Protein AF-A0A9N9Q0M8-F1 (afdb_monomer_lite)

InterPro domains:
  IPR011009 Protein kinase-like domain superfamily [SSF56112] (33-168)
  IPR016477 Fructosamine/Ketosamine-3-kinase [PF03881] (38-135)
  IPR016477 Fructosamine/Ketosamine-3-kinase [PTHR12149] (39-136)

Sequence (227 aa):
MFRFLGFPTKGAKVLHALEYKKSHLGKTAKLVVELPDGKVESYFLKILLMGEIGRKMCEGEYESLKAIYEVSAGFVPKSYYWGEYDKNTQPYFLLEEFRDIGKQPADPITLATKLADLHKHSKSPMGKFGFHVKTCHDGATGEAFVFDACSFYGHNEYDTGNWRASRHLLSDEKYMECYKENFPGSEPVEDWDARNLLYSLPFNLGNAMYIPESDQRQVVYEDMMTL

pLDDT: mean 86.64, std 12.93, range [34.94, 97.5]

Radius of gyration: 19.23 Å; chains: 1; bounding box: 54×34×56 Å

Structure (mmCIF, N/CA/C/O backbone):
data_AF-A0A9N9Q0M8-F1
#
_entry.id   AF-A0A9N9Q0M8-F1
#
loop_
_atom_site.group_PDB
_atom_site.id
_atom_site.type_symbol
_atom_site.label_atom_id
_atom_site.label_alt_id
_atom_site.label_comp_id
_atom_site.label_asym_id
_atom_site.label_entity_id
_atom_site.label_seq_id
_atom_site.pdbx_PDB_ins_code
_atom_site.Cartn_x
_atom_site.Cartn_y
_atom_site.Cartn_z
_atom_site.occupancy
_atom_site.B_iso_or_equiv
_atom_site.auth_seq_id
_atom_site.auth_comp_id
_atom_site.auth_asym_id
_atom_site.auth_atom_id
_atom_site.pdbx_PDB_model_num
ATOM 1 N N . MET A 1 1 ? -7.400 4.315 30.204 1.00 34.94 1 MET A N 1
ATOM 2 C CA . MET A 1 1 ? -8.864 4.345 29.994 1.00 34.94 1 MET A CA 1
ATOM 3 C C . MET A 1 1 ? -9.098 4.918 28.602 1.00 34.94 1 MET A C 1
ATOM 5 O O . MET A 1 1 ? -8.781 6.081 28.400 1.00 34.94 1 MET A O 1
ATOM 9 N N . PHE A 1 2 ? -9.512 4.096 27.630 1.00 45.00 2 PHE A N 1
ATOM 10 C CA . PHE A 1 2 ? -9.721 4.496 26.229 1.00 45.00 2 PHE A CA 1
ATOM 11 C C . PHE A 1 2 ? -10.892 5.483 26.144 1.00 45.00 2 PHE A C 1
ATOM 13 O O . PHE A 1 2 ? -12.053 5.077 26.147 1.00 45.00 2 PHE A O 1
ATOM 20 N N . ARG A 1 3 ? -10.620 6.790 26.151 1.00 43.91 3 ARG A N 1
ATOM 21 C CA . ARG A 1 3 ? -11.670 7.807 26.043 1.00 43.91 3 ARG A CA 1
ATOM 22 C C . ARG A 1 3 ? -11.951 8.059 24.556 1.00 43.91 3 ARG A C 1
ATOM 24 O O . ARG A 1 3 ? -11.336 8.913 23.943 1.00 43.91 3 ARG A O 1
ATOM 31 N N . PHE A 1 4 ? -12.896 7.275 24.033 1.00 49.25 4 PHE A N 1
ATOM 32 C CA . PHE A 1 4 ? -13.601 7.440 22.754 1.00 49.25 4 PHE A CA 1
ATOM 33 C C . PHE A 1 4 ? -12.759 7.381 21.463 1.00 49.25 4 PHE A C 1
ATOM 35 O O . PHE A 1 4 ? -12.496 8.387 20.815 1.00 49.25 4 PHE A O 1
ATOM 42 N N . LEU A 1 5 ? -12.478 6.156 21.014 1.00 61.53 5 LEU A N 1
ATOM 43 C CA . LEU A 1 5 ? -12.443 5.841 19.583 1.00 61.53 5 LEU A CA 1
ATOM 44 C C . LEU A 1 5 ? -13.905 5.661 19.149 1.00 61.53 5 LEU A C 1
ATOM 46 O O . LEU A 1 5 ? -14.579 4.752 19.634 1.00 61.53 5 LEU A O 1
ATOM 50 N N . GLY A 1 6 ? -14.446 6.559 18.326 1.00 67.88 6 GLY A N 1
ATOM 51 C CA . GLY A 1 6 ? -15.740 6.307 17.692 1.00 67.88 6 GLY A CA 1
ATOM 52 C C . GLY A 1 6 ? -15.610 5.098 16.764 1.00 67.88 6 GLY A C 1
ATOM 53 O O . GLY A 1 6 ? -14.719 5.081 15.922 1.00 67.88 6 GLY A O 1
ATOM 54 N N . PHE A 1 7 ? -16.458 4.084 16.932 1.00 81.75 7 PHE A N 1
ATOM 55 C CA . PHE A 1 7 ? -16.553 2.973 15.981 1.00 81.75 7 PHE A CA 1
ATOM 56 C C . PHE A 1 7 ? -17.561 3.309 14.880 1.00 81.75 7 PHE A C 1
ATOM 58 O O . PHE A 1 7 ? -18.482 4.093 15.136 1.00 81.75 7 PHE A O 1
ATOM 65 N N . PRO A 1 8 ? -17.441 2.695 13.685 1.00 85.44 8 PRO A N 1
ATOM 66 C CA . PRO A 1 8 ? -18.386 2.924 12.590 1.00 85.44 8 PRO A CA 1
ATOM 67 C C . PRO A 1 8 ? -19.840 2.692 13.013 1.00 85.44 8 PRO A C 1
ATOM 69 O O . PRO A 1 8 ? -20.743 3.431 12.624 1.00 85.44 8 PRO A O 1
ATOM 72 N N . THR A 1 9 ? -20.052 1.704 13.882 1.00 86.31 9 THR A N 1
ATOM 73 C CA . THR A 1 9 ? -21.354 1.399 14.470 1.00 86.31 9 THR A CA 1
ATOM 74 C C . THR A 1 9 ? -21.512 2.099 15.818 1.00 86.31 9 THR A C 1
ATOM 76 O O . THR A 1 9 ? -20.828 1.793 16.799 1.00 86.31 9 THR A O 1
ATOM 79 N N . LYS A 1 10 ? -22.462 3.037 15.897 1.00 87.62 10 LYS A N 1
ATOM 80 C CA . LYS A 1 10 ? -22.779 3.755 17.139 1.00 87.62 10 LYS A CA 1
ATOM 81 C C . LYS A 1 10 ? -23.244 2.780 18.223 1.00 87.62 10 LYS A C 1
ATOM 83 O O . LYS A 1 10 ? -24.143 1.982 17.995 1.00 87.62 10 LYS A O 1
ATOM 88 N N . GLY A 1 11 ? -22.681 2.904 19.424 1.00 87.19 11 GLY A N 1
ATOM 89 C CA . GLY A 1 11 ? -23.027 2.054 20.570 1.00 87.19 11 GLY A CA 1
ATOM 90 C C . GLY A 1 11 ? -22.227 0.754 20.661 1.00 87.19 11 GLY A C 1
ATOM 91 O O . GLY A 1 11 ? -22.454 -0.011 21.595 1.00 87.19 11 GLY A O 1
ATOM 92 N N . ALA A 1 12 ? -21.286 0.524 19.741 1.00 90.31 12 ALA A N 1
ATOM 93 C CA . ALA A 1 12 ? -20.360 -0.594 19.823 1.00 90.31 12 ALA A CA 1
ATOM 94 C C . ALA A 1 12 ? -19.438 -0.483 21.055 1.00 90.31 12 ALA A C 1
ATOM 96 O O . ALA A 1 12 ? -19.050 0.617 21.466 1.00 90.31 12 ALA A O 1
ATOM 97 N N . LYS A 1 13 ? -19.098 -1.626 21.657 1.00 90.56 13 LYS A N 1
ATOM 98 C CA . LYS A 1 13 ? -18.330 -1.732 22.905 1.00 90.56 13 LYS A CA 1
ATOM 99 C C . LYS A 1 13 ? -17.065 -2.545 22.687 1.00 90.56 13 LYS A C 1
ATOM 101 O O . LYS A 1 13 ? -17.120 -3.661 22.184 1.00 90.56 13 LYS A O 1
ATOM 106 N N . VAL A 1 14 ? -15.923 -2.016 23.118 1.00 91.75 14 VAL A N 1
ATOM 107 C CA . VAL A 1 14 ? -14.663 -2.770 23.096 1.00 91.75 14 VAL A CA 1
ATOM 108 C C . VAL A 1 14 ? -14.716 -3.868 24.153 1.00 91.75 14 VAL A C 1
ATOM 110 O O . VAL A 1 14 ? -14.853 -3.570 25.338 1.00 91.75 14 VAL A O 1
ATOM 113 N N . LEU A 1 15 ? -14.574 -5.117 23.718 1.00 91.75 15 LEU A N 1
ATOM 114 C CA . LEU A 1 15 ? -14.422 -6.280 24.590 1.00 91.75 15 LEU A CA 1
ATOM 115 C C . LEU A 1 15 ? -12.951 -6.476 24.968 1.00 91.75 15 LEU A C 1
ATOM 117 O O . LEU A 1 15 ? -12.612 -6.589 26.145 1.00 91.75 15 LEU A O 1
ATOM 121 N N . HIS A 1 16 ? -12.067 -6.472 23.965 1.00 90.19 16 HIS A N 1
ATOM 122 C CA . HIS A 1 16 ? -10.635 -6.712 24.139 1.00 90.19 16 HIS A CA 1
ATOM 123 C C . HIS A 1 16 ? -9.798 -5.820 23.223 1.00 90.19 16 HIS A C 1
ATOM 125 O O . HIS A 1 16 ? -10.191 -5.525 22.096 1.00 90.19 16 HIS A O 1
ATOM 131 N N . ALA A 1 17 ? -8.613 -5.445 23.698 1.00 90.56 17 ALA A N 1
ATOM 132 C CA . ALA A 1 17 ? -7.550 -4.870 22.886 1.00 90.56 17 ALA A CA 1
ATOM 133 C C . ALA A 1 17 ? -6.319 -5.765 23.046 1.00 90.56 17 ALA A C 1
ATOM 135 O O . ALA A 1 17 ? -5.751 -5.849 24.134 1.00 90.56 17 ALA A O 1
ATOM 136 N N . LEU A 1 18 ? -5.957 -6.476 21.983 1.00 89.44 18 LEU A N 1
ATOM 137 C CA . LEU A 1 18 ? -4.838 -7.412 21.972 1.00 89.44 18 LEU A CA 1
ATOM 138 C C . LEU A 1 18 ? -3.693 -6.775 21.195 1.00 89.44 18 LEU A C 1
ATOM 140 O O . LEU A 1 18 ? -3.893 -6.392 20.045 1.00 89.44 18 LEU A O 1
ATOM 144 N N . GLU A 1 19 ? -2.512 -6.657 21.801 1.00 86.69 19 GLU A N 1
ATOM 145 C CA . GLU A 1 19 ? -1.314 -6.219 21.078 1.00 86.69 19 GLU A CA 1
ATOM 146 C C . GLU A 1 19 ? -1.085 -7.139 19.870 1.00 86.69 19 GLU A C 1
ATOM 148 O O . GLU A 1 19 ? -1.169 -8.364 19.984 1.00 86.69 19 GLU A O 1
ATOM 153 N N . TYR A 1 20 ? -0.868 -6.550 18.695 1.00 77.19 20 TYR A N 1
ATOM 154 C CA . TYR A 1 20 ? -0.878 -7.279 17.432 1.00 77.19 20 TYR A CA 1
ATOM 155 C C . TYR A 1 20 ? 0.307 -6.878 16.566 1.00 77.19 20 TYR A C 1
ATOM 157 O O . TYR A 1 20 ? 0.275 -5.817 15.951 1.00 77.19 20 TYR A O 1
ATOM 165 N N . LYS A 1 21 ? 1.321 -7.752 16.484 1.00 68.44 21 LYS A N 1
ATOM 166 C CA . LYS A 1 21 ? 2.607 -7.519 15.791 1.00 68.44 21 LYS A CA 1
ATOM 167 C C . LYS A 1 21 ? 3.345 -6.267 16.310 1.00 68.44 21 LYS A C 1
ATOM 169 O O . LYS A 1 21 ? 2.801 -5.474 17.067 1.00 68.44 21 LYS A O 1
ATOM 174 N N . LYS A 1 22 ? 4.627 -6.118 15.968 1.00 58.84 22 LYS A N 1
ATOM 175 C CA . LYS A 1 22 ? 5.403 -4.909 16.293 1.00 58.84 22 LYS A CA 1
ATOM 176 C C . LYS A 1 22 ? 5.507 -4.035 15.049 1.00 58.84 22 LYS A C 1
ATOM 178 O O . LYS A 1 22 ? 5.960 -4.522 14.019 1.00 58.84 22 LYS A O 1
ATOM 183 N N . SER A 1 23 ? 5.147 -2.760 15.169 1.00 60.66 23 SER A N 1
ATOM 184 C CA . SER A 1 23 ? 5.540 -1.720 14.214 1.00 60.66 23 SER A CA 1
ATOM 185 C C . SER A 1 23 ? 6.792 -1.010 14.737 1.00 60.66 23 SER A C 1
ATOM 187 O O . SER A 1 23 ? 6.951 -0.830 15.944 1.00 60.66 23 SER A O 1
ATOM 189 N N . HIS A 1 24 ? 7.689 -0.600 13.839 1.00 59.16 24 HIS A N 1
ATOM 190 C CA . HIS A 1 24 ? 8.881 0.177 14.203 1.00 59.16 24 HIS A CA 1
ATOM 191 C C . HIS A 1 24 ? 8.530 1.608 14.648 1.00 59.16 24 HIS A C 1
ATOM 193 O O . HIS A 1 24 ? 9.307 2.240 15.359 1.00 59.16 24 HIS A O 1
ATOM 199 N N . LEU A 1 25 ? 7.359 2.112 14.240 1.00 61.78 25 LEU A N 1
ATOM 200 C CA . LEU A 1 25 ? 6.955 3.516 14.374 1.00 61.78 25 LEU A CA 1
ATOM 201 C C . LEU A 1 25 ? 5.829 3.726 15.402 1.00 61.78 25 LEU A C 1
ATOM 203 O O . LEU A 1 25 ? 5.429 4.860 15.680 1.00 61.78 25 LEU A O 1
ATOM 207 N N . GLY A 1 26 ? 5.305 2.644 15.985 1.00 72.31 26 GLY A N 1
ATOM 208 C CA . GLY A 1 26 ? 4.130 2.713 16.841 1.00 72.31 26 GLY A CA 1
ATOM 209 C C . GLY A 1 26 ? 3.713 1.389 17.472 1.00 72.31 26 GLY A C 1
ATOM 210 O O . GLY A 1 26 ? 4.408 0.378 17.390 1.00 72.31 26 GLY A O 1
ATOM 211 N N . LYS A 1 27 ? 2.549 1.408 18.123 1.00 85.12 27 LYS A N 1
ATOM 212 C CA . LYS A 1 27 ? 1.899 0.217 18.682 1.00 85.12 27 LYS A CA 1
ATOM 213 C C . LYS A 1 27 ? 0.735 -0.193 17.800 1.00 85.12 27 LYS A C 1
ATOM 215 O O . LYS A 1 27 ? -0.024 0.661 17.355 1.00 85.12 27 LYS A O 1
ATOM 220 N N . THR A 1 28 ? 0.560 -1.488 17.612 1.00 89.25 28 THR A N 1
ATOM 221 C CA . THR A 1 28 ? -0.529 -2.056 16.818 1.00 89.25 28 THR A CA 1
ATOM 222 C C . THR A 1 28 ? -1.357 -3.009 17.673 1.00 89.25 28 THR A C 1
ATOM 224 O O . THR A 1 28 ? -0.830 -3.683 18.561 1.00 89.25 28 THR A O 1
ATOM 227 N N . ALA A 1 29 ? -2.671 -3.035 17.459 1.00 90.88 29 ALA A N 1
ATOM 228 C CA . ALA A 1 29 ? -3.590 -3.856 18.235 1.00 90.88 29 ALA A CA 1
ATOM 229 C C . ALA A 1 29 ? -4.770 -4.367 17.400 1.00 90.88 29 ALA A C 1
ATOM 231 O O . ALA A 1 29 ? -5.292 -3.664 16.539 1.00 90.88 29 ALA A O 1
ATOM 232 N N . LYS A 1 30 ? -5.237 -5.577 17.719 1.00 93.12 30 LYS A N 1
ATOM 233 C CA . LYS A 1 30 ? -6.549 -6.090 17.319 1.00 93.12 30 LYS A CA 1
ATOM 234 C C . LYS A 1 30 ? -7.565 -5.670 18.375 1.00 93.12 30 LYS A C 1
ATOM 236 O O . LYS A 1 30 ? -7.474 -6.095 19.529 1.00 93.12 30 LYS A O 1
ATOM 241 N N . LEU A 1 31 ? -8.536 -4.852 17.989 1.00 93.69 31 LEU A N 1
ATOM 242 C CA . LEU A 1 31 ? -9.685 -4.517 18.823 1.00 93.69 31 LEU A CA 1
ATOM 243 C C . LEU A 1 31 ? -10.816 -5.491 18.523 1.00 93.69 31 LEU A C 1
ATOM 245 O O . LEU A 1 31 ? -11.250 -5.575 17.381 1.00 93.69 31 LEU A O 1
ATOM 249 N N . VAL A 1 32 ? -11.309 -6.191 19.539 1.00 94.94 32 VAL A N 1
ATOM 250 C CA . VAL A 1 32 ? -12.511 -7.027 19.450 1.00 94.94 32 VAL A CA 1
ATOM 251 C C . VAL A 1 32 ? -13.672 -6.230 20.025 1.00 94.94 32 VAL A C 1
ATOM 253 O O . VAL A 1 32 ? -13.598 -5.770 21.167 1.00 94.94 32 VAL A O 1
ATOM 256 N N . VAL A 1 33 ? -14.721 -6.037 19.232 1.00 94.56 33 VAL A N 1
ATOM 257 C CA . VAL A 1 33 ? -15.803 -5.091 19.512 1.00 9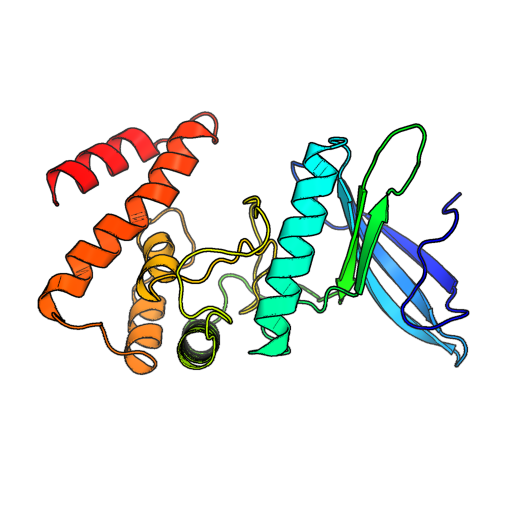4.56 33 VAL A CA 1
ATOM 258 C C . VAL A 1 33 ? -17.152 -5.787 19.370 1.00 94.56 33 VAL A C 1
ATOM 260 O O . VAL A 1 33 ? -17.411 -6.430 18.360 1.00 94.56 33 VAL A O 1
ATOM 263 N N . GLU A 1 34 ? -18.016 -5.638 20.368 1.00 95.25 34 GLU A N 1
ATOM 264 C CA . GLU A 1 34 ? -19.416 -6.060 20.320 1.00 95.25 34 GLU A CA 1
ATOM 265 C C . GLU A 1 34 ? -20.283 -4.918 19.779 1.00 95.25 34 GLU A C 1
ATOM 267 O O . GLU A 1 34 ? -20.241 -3.792 20.283 1.00 95.25 34 GLU A O 1
ATOM 272 N N . LEU A 1 35 ? -21.061 -5.198 18.742 1.00 94.06 35 LEU A N 1
ATOM 273 C CA . LEU A 1 35 ? -22.031 -4.286 18.153 1.00 94.06 35 LEU A CA 1
ATOM 274 C C . LEU A 1 35 ? -23.344 -4.264 18.963 1.00 94.06 35 LEU A C 1
ATOM 276 O O . LEU A 1 35 ? -23.615 -5.189 19.728 1.00 94.06 35 LEU A O 1
ATOM 280 N N . PRO A 1 36 ? -24.212 -3.246 18.788 1.00 93.56 36 PRO A N 1
ATOM 281 C CA . PRO A 1 36 ? -25.495 -3.169 19.498 1.00 93.56 36 PRO A CA 1
ATOM 282 C C . PRO A 1 36 ? -26.448 -4.350 19.257 1.00 93.56 36 PRO A C 1
ATOM 284 O O . PRO A 1 36 ? -27.330 -4.587 20.077 1.00 93.56 36 PRO A O 1
ATOM 287 N N . ASP A 1 37 ? -26.289 -5.064 18.142 1.00 95.38 37 ASP A N 1
ATOM 288 C CA . ASP A 1 37 ? -27.052 -6.269 17.798 1.00 95.38 37 ASP A CA 1
ATOM 289 C C . ASP A 1 37 ? -26.457 -7.560 18.402 1.00 95.38 37 ASP A C 1
ATOM 291 O O . ASP A 1 37 ? -26.994 -8.644 18.186 1.00 95.38 37 ASP A O 1
ATOM 295 N N . GLY A 1 38 ? -25.364 -7.453 19.167 1.00 94.38 38 GLY A N 1
ATOM 296 C CA . GLY A 1 38 ? -24.645 -8.574 19.774 1.00 94.38 38 GLY A CA 1
ATOM 297 C C . GLY A 1 38 ? -23.614 -9.242 18.858 1.00 94.38 38 GLY A C 1
ATOM 298 O O . GLY A 1 38 ? -22.931 -10.170 19.293 1.00 94.38 38 GLY A O 1
ATOM 299 N N . LYS A 1 39 ? -23.458 -8.799 17.602 1.00 96.25 39 LYS A N 1
ATOM 300 C CA . LYS A 1 39 ? -22.413 -9.315 16.709 1.00 96.25 39 LYS A CA 1
ATOM 301 C C . LYS A 1 39 ? -21.034 -8.873 17.197 1.00 96.25 39 LYS A C 1
ATOM 303 O O . LYS A 1 39 ? -20.853 -7.742 17.637 1.00 96.25 39 LYS A O 1
ATOM 308 N N . VAL A 1 40 ? -20.037 -9.743 17.057 1.00 95.38 40 VAL A N 1
ATOM 309 C CA . VAL A 1 40 ? -18.637 -9.414 17.352 1.00 95.38 40 VAL A CA 1
ATOM 310 C C . VAL A 1 40 ? -17.877 -9.132 16.059 1.00 95.38 40 VAL A C 1
ATOM 312 O O . VAL A 1 40 ? -17.921 -9.920 15.115 1.00 95.38 40 VAL A O 1
ATOM 315 N N . GLU A 1 41 ? -17.156 -8.016 16.030 1.00 94.50 41 GLU A N 1
ATOM 316 C CA . GLU A 1 41 ? -16.285 -7.599 14.932 1.00 94.50 41 GLU A CA 1
ATOM 317 C C . GLU A 1 41 ? -14.864 -7.320 15.423 1.00 94.50 41 GLU A C 1
ATOM 319 O O . GLU A 1 41 ? -14.613 -7.161 16.620 1.00 94.50 41 GLU A O 1
ATOM 324 N N . SER A 1 42 ? -13.908 -7.294 14.492 1.00 94.50 42 SER A N 1
ATOM 325 C CA . SER A 1 42 ? -12.511 -6.974 14.781 1.00 94.50 42 SER A CA 1
ATOM 326 C C . SER A 1 42 ? -12.030 -5.785 13.958 1.00 94.50 42 SER A C 1
ATOM 328 O O . SER A 1 42 ? -12.336 -5.684 12.773 1.00 94.50 42 SER A O 1
ATOM 330 N N . TYR A 1 43 ? -11.233 -4.924 14.586 1.00 94.19 43 TYR A N 1
ATOM 331 C CA . TYR A 1 43 ? -10.614 -3.755 13.961 1.00 94.19 43 TYR A CA 1
ATOM 332 C C . TYR A 1 43 ? -9.106 -3.763 14.200 1.00 94.19 43 TYR A C 1
ATOM 334 O O . TYR A 1 43 ? -8.639 -4.206 15.252 1.00 94.19 43 TYR A O 1
ATOM 342 N N . PHE A 1 44 ? -8.346 -3.293 13.217 1.00 93.25 44 PHE A N 1
ATOM 343 C CA . PHE A 1 44 ? -6.921 -3.047 13.365 1.00 93.25 44 PHE A CA 1
ATOM 344 C C . PHE A 1 44 ? -6.726 -1.607 13.841 1.00 93.25 44 PHE A C 1
ATOM 346 O O . PHE A 1 44 ? -7.292 -0.676 13.273 1.00 93.25 44 PHE A O 1
ATOM 353 N N . LEU A 1 45 ? -5.979 -1.431 14.928 1.00 92.00 45 LEU A N 1
ATOM 354 C CA . LEU A 1 45 ? -5.639 -0.131 15.491 1.00 92.00 45 LEU A CA 1
ATOM 355 C C . LEU A 1 45 ? -4.129 0.057 15.417 1.00 92.00 45 LEU A C 1
ATOM 357 O O . LEU A 1 45 ? -3.386 -0.709 16.030 1.00 92.00 45 LEU A O 1
ATOM 361 N N . LYS A 1 46 ? -3.693 1.120 14.750 1.00 90.50 46 LYS A N 1
ATOM 362 C CA . LYS A 1 46 ? -2.305 1.592 14.729 1.00 90.50 46 LYS A CA 1
ATOM 363 C C . LYS A 1 46 ? -2.229 2.880 15.543 1.00 90.50 46 LYS A C 1
ATOM 365 O O . LYS A 1 46 ? -3.052 3.769 15.356 1.00 90.50 46 LYS A O 1
ATOM 370 N N . ILE A 1 47 ? -1.283 2.971 16.475 1.00 88.88 47 ILE A N 1
ATOM 371 C CA . ILE A 1 47 ? -1.032 4.152 17.312 1.00 88.88 47 ILE A CA 1
ATOM 372 C C . ILE A 1 47 ? 0.390 4.634 17.048 1.00 88.88 47 ILE A C 1
ATOM 374 O O . ILE A 1 47 ? 1.350 3.931 17.364 1.00 88.88 47 ILE A O 1
ATOM 378 N N . LEU A 1 48 ? 0.522 5.851 16.530 1.00 86.62 48 LEU A N 1
ATOM 379 C CA . LEU A 1 48 ? 1.791 6.497 16.224 1.00 86.62 48 LEU A CA 1
ATOM 380 C C . LEU A 1 48 ? 2.126 7.534 17.296 1.00 86.62 48 LEU A C 1
ATOM 382 O O . LEU A 1 48 ? 1.330 8.419 17.600 1.00 86.62 48 LEU A O 1
ATOM 386 N N . LEU A 1 49 ? 3.325 7.427 17.868 1.00 85.19 49 LEU A N 1
ATOM 387 C CA . LEU A 1 49 ? 3.756 8.228 19.024 1.00 85.19 49 LEU A CA 1
ATOM 388 C C . LEU A 1 49 ? 4.659 9.412 18.637 1.00 85.19 49 LEU A C 1
ATOM 390 O O . LEU A 1 49 ? 5.256 10.049 19.498 1.00 85.19 49 LEU A O 1
ATOM 394 N N . MET A 1 50 ? 4.782 9.703 17.340 1.00 82.38 50 MET A N 1
ATOM 395 C CA . MET A 1 50 ? 5.767 10.642 16.787 1.00 82.38 50 MET A CA 1
ATOM 396 C C . MET A 1 50 ? 5.213 12.066 16.586 1.00 82.38 50 MET A C 1
ATOM 398 O O . MET A 1 50 ? 5.663 12.784 15.690 1.00 82.38 50 MET A O 1
ATOM 402 N N . GLY A 1 51 ? 4.208 12.473 17.369 1.00 86.44 51 GLY A N 1
ATOM 403 C CA . GLY A 1 51 ? 3.598 13.803 17.278 1.00 86.44 51 GLY A CA 1
ATOM 404 C C . GLY A 1 51 ? 3.139 14.144 15.856 1.00 86.44 51 GLY A C 1
ATOM 405 O O . GLY A 1 51 ? 2.489 13.345 15.184 1.00 86.44 51 GLY A O 1
ATOM 406 N N . GLU A 1 52 ? 3.545 15.314 15.364 1.00 85.69 52 GLU A N 1
ATOM 407 C CA . GLU A 1 52 ? 3.201 15.820 14.027 1.00 85.69 52 GLU A CA 1
ATOM 408 C C . GLU A 1 52 ? 3.657 14.908 12.869 1.00 85.69 52 GLU A C 1
ATOM 410 O O . GLU A 1 52 ? 3.045 14.908 11.800 1.00 85.69 52 GLU A O 1
ATOM 415 N N . ILE A 1 53 ? 4.715 14.110 13.058 1.00 83.44 53 ILE A N 1
ATOM 416 C CA . ILE A 1 53 ? 5.120 13.096 12.070 1.00 83.44 53 ILE A CA 1
ATOM 417 C C . ILE A 1 53 ? 4.088 11.965 12.044 1.00 83.44 53 ILE A C 1
ATOM 419 O O . ILE A 1 53 ? 3.627 11.587 10.970 1.00 83.44 53 ILE A O 1
ATOM 423 N N . GLY A 1 54 ? 3.664 11.495 13.221 1.00 84.62 54 GLY A N 1
ATOM 424 C CA . GLY A 1 54 ? 2.601 10.496 13.355 1.00 84.62 54 GLY A CA 1
ATOM 425 C C . GLY A 1 54 ? 1.282 10.972 12.745 1.00 84.62 54 GLY A C 1
ATOM 426 O O . GLY A 1 54 ? 0.614 10.202 12.064 1.00 84.62 54 GLY A O 1
ATOM 427 N N . ARG A 1 55 ? 0.953 12.264 12.891 1.00 88.69 55 ARG A N 1
ATOM 428 C CA . ARG A 1 55 ? -0.212 12.875 12.232 1.00 88.69 55 ARG A CA 1
ATOM 429 C C . ARG A 1 55 ? -0.179 12.688 10.717 1.00 88.69 55 ARG A C 1
ATOM 431 O O . ARG A 1 55 ? -1.149 12.215 10.137 1.00 88.69 55 ARG A O 1
ATOM 438 N N . LYS A 1 56 ? 0.937 13.068 10.086 1.00 86.75 56 LYS A N 1
ATOM 439 C CA . LYS A 1 56 ? 1.112 13.003 8.626 1.00 86.75 56 LYS A CA 1
ATOM 440 C C . LYS A 1 56 ? 1.133 11.568 8.112 1.00 86.75 56 LYS A C 1
ATOM 442 O O . LYS A 1 56 ? 0.594 11.315 7.045 1.00 86.75 56 LYS A O 1
ATOM 447 N N . MET A 1 57 ? 1.722 10.647 8.876 1.00 85.25 57 MET A N 1
ATOM 448 C CA . MET A 1 57 ? 1.704 9.218 8.560 1.00 85.25 57 MET A CA 1
ATOM 449 C C . MET A 1 57 ? 0.272 8.673 8.556 1.00 85.25 57 MET A C 1
ATOM 451 O O . MET A 1 57 ? -0.145 8.106 7.554 1.00 85.25 57 MET A O 1
ATOM 455 N N . CYS A 1 58 ? -0.513 8.929 9.611 1.00 89.56 58 CYS A N 1
ATOM 456 C CA . CYS A 1 58 ? -1.916 8.509 9.659 1.00 89.56 58 CYS A CA 1
ATOM 457 C C . CYS A 1 58 ? -2.756 9.125 8.528 1.00 89.56 58 CYS A C 1
ATOM 459 O O . CYS A 1 58 ? -3.548 8.422 7.910 1.00 89.56 58 CYS A O 1
ATOM 461 N N . GLU A 1 59 ? -2.587 10.423 8.255 1.00 91.44 59 GLU A N 1
ATOM 462 C CA . GLU A 1 59 ? -3.296 11.125 7.176 1.00 91.44 59 GLU A CA 1
ATOM 463 C C . GLU A 1 59 ? -2.954 10.545 5.795 1.00 91.44 59 GLU A C 1
ATOM 465 O O . GLU A 1 59 ? -3.847 10.262 4.998 1.00 91.44 59 GLU A O 1
ATOM 470 N N . GLY A 1 60 ? -1.662 10.344 5.524 1.00 89.75 60 GLY A N 1
ATOM 471 C CA . GLY A 1 60 ? -1.173 9.818 4.254 1.00 89.75 60 GLY A CA 1
ATOM 472 C C . GLY A 1 60 ? -1.620 8.381 3.997 1.00 89.75 60 GLY A C 1
ATOM 473 O O . GLY A 1 60 ? -2.068 8.078 2.891 1.00 89.75 60 GLY A O 1
ATOM 474 N N . GLU A 1 61 ? -1.541 7.518 5.009 1.00 91.25 61 GLU A N 1
ATOM 475 C CA . GLU A 1 61 ? -1.992 6.125 4.927 1.00 91.25 61 GLU A CA 1
ATOM 476 C C . GLU A 1 61 ? -3.514 6.050 4.737 1.00 91.25 61 GLU A C 1
ATOM 478 O O . GLU A 1 61 ? -3.985 5.393 3.809 1.00 91.25 61 GLU A O 1
ATOM 483 N N . TYR A 1 62 ? -4.288 6.811 5.521 1.00 93.44 62 TYR A N 1
ATOM 484 C CA . TYR A 1 62 ? -5.747 6.870 5.396 1.00 93.44 62 TYR A CA 1
ATOM 485 C C . TYR A 1 62 ? -6.200 7.289 3.990 1.00 93.44 62 TYR A C 1
ATOM 487 O O . TYR A 1 62 ? -7.044 6.627 3.386 1.00 93.44 62 TYR A O 1
ATOM 495 N N . GLU A 1 63 ? -5.650 8.380 3.446 1.00 94.50 63 GLU A N 1
ATOM 496 C CA . GLU A 1 63 ? -6.029 8.863 2.113 1.00 94.50 63 GLU A CA 1
ATOM 497 C C . GLU A 1 63 ? -5.558 7.915 0.998 1.00 94.50 63 GLU A C 1
ATOM 499 O O . GLU A 1 63 ? -6.264 7.752 0.002 1.00 94.50 63 GLU A O 1
ATOM 504 N N . SER A 1 64 ? -4.410 7.250 1.172 1.00 93.75 64 SER A N 1
ATOM 505 C CA . SER A 1 64 ? -3.903 6.239 0.231 1.00 93.75 64 SER A CA 1
ATOM 506 C C . SER A 1 64 ? -4.827 5.026 0.163 1.00 93.75 64 SER A C 1
ATOM 508 O O . SER A 1 64 ? -5.304 4.650 -0.909 1.00 93.75 64 SER A O 1
ATOM 510 N N . LEU A 1 65 ? -5.140 4.444 1.321 1.00 94.19 65 LEU A N 1
ATOM 511 C CA . LEU A 1 65 ? -5.996 3.267 1.423 1.00 94.19 65 LEU A CA 1
ATOM 512 C C . LEU A 1 65 ? -7.419 3.569 0.969 1.00 94.19 65 LEU A C 1
ATOM 514 O O . LEU A 1 65 ? -8.005 2.775 0.239 1.00 94.19 65 LEU A O 1
ATOM 518 N N . LYS A 1 66 ? -7.952 4.745 1.311 1.00 94.56 66 LYS A N 1
ATOM 519 C CA . LYS A 1 66 ? -9.247 5.207 0.807 1.00 94.56 66 LYS A CA 1
ATOM 520 C C . LYS A 1 66 ? -9.263 5.287 -0.723 1.00 94.56 66 LYS A C 1
ATOM 522 O O . LYS A 1 66 ? -10.186 4.751 -1.332 1.00 94.56 66 LYS A O 1
ATOM 527 N N . ALA A 1 67 ? -8.251 5.902 -1.340 1.00 95.19 67 ALA A N 1
ATOM 528 C CA . ALA A 1 67 ? -8.173 6.027 -2.796 1.00 95.19 67 ALA A CA 1
ATOM 529 C C . ALA A 1 67 ? -8.090 4.657 -3.492 1.00 95.19 67 ALA A C 1
ATOM 531 O O . ALA A 1 67 ? -8.786 4.425 -4.479 1.00 95.19 67 ALA A O 1
ATOM 532 N N . ILE A 1 68 ? -7.294 3.724 -2.957 1.00 94.62 68 ILE A N 1
ATOM 533 C CA . ILE A 1 68 ? -7.217 2.362 -3.502 1.00 94.62 68 ILE A CA 1
ATOM 534 C C . ILE A 1 68 ? -8.545 1.618 -3.295 1.00 94.62 68 ILE A C 1
ATOM 536 O O . ILE A 1 68 ? -9.022 0.955 -4.214 1.00 94.62 68 ILE A O 1
ATOM 540 N N . TYR A 1 69 ? -9.173 1.743 -2.122 1.00 94.56 69 TYR A N 1
ATOM 541 C CA . TYR A 1 69 ? -10.431 1.063 -1.795 1.00 94.56 69 TYR A CA 1
ATOM 542 C C . TYR A 1 69 ? -11.597 1.516 -2.686 1.00 94.56 69 TYR A C 1
ATOM 544 O O . TYR A 1 69 ? -12.451 0.701 -3.029 1.00 94.56 69 TYR A O 1
ATOM 552 N N . GLU A 1 70 ? -11.632 2.792 -3.087 1.00 94.88 70 GLU A N 1
ATOM 553 C CA . GLU A 1 70 ? -12.633 3.331 -4.022 1.00 94.88 70 GLU A CA 1
ATOM 554 C C . GLU A 1 70 ? -12.561 2.676 -5.413 1.00 94.88 70 GLU A C 1
ATOM 556 O O . GLU A 1 70 ? -13.587 2.553 -6.083 1.00 94.88 70 GLU A O 1
ATOM 561 N N . VAL A 1 71 ? -11.376 2.221 -5.835 1.00 94.88 71 VAL A N 1
ATOM 562 C CA . VAL A 1 71 ? -11.155 1.577 -7.142 1.00 94.88 71 VAL A CA 1
ATOM 563 C C . VAL A 1 71 ? -11.195 0.050 -7.043 1.00 94.88 71 VAL A C 1
ATOM 565 O O . VAL A 1 71 ? -11.733 -0.615 -7.925 1.00 94.88 71 VAL A O 1
ATOM 568 N N . SER A 1 72 ? -10.625 -0.518 -5.979 1.00 92.81 72 SER A N 1
ATOM 569 C CA . SER A 1 72 ? -10.417 -1.957 -5.802 1.00 92.81 72 SER A CA 1
ATOM 570 C C . SER A 1 72 ? -10.741 -2.384 -4.367 1.00 92.81 72 SER A C 1
ATOM 572 O O . SER A 1 72 ? -9.873 -2.705 -3.547 1.00 92.81 72 SER A O 1
ATOM 574 N N . ALA A 1 73 ? -12.034 -2.368 -4.038 1.00 90.44 73 ALA A N 1
ATOM 575 C CA . ALA A 1 73 ? -12.519 -2.791 -2.730 1.00 90.44 73 ALA A CA 1
ATOM 576 C C . ALA A 1 73 ? -12.092 -4.240 -2.425 1.00 90.44 73 ALA A C 1
ATOM 578 O O . ALA A 1 73 ? -12.280 -5.157 -3.224 1.00 90.44 73 ALA A O 1
ATOM 579 N N . GLY A 1 74 ? -11.516 -4.458 -1.240 1.00 87.00 74 GLY A N 1
ATOM 580 C CA . GLY A 1 74 ? -11.015 -5.768 -0.819 1.00 87.00 74 GLY A CA 1
ATOM 581 C C . GLY A 1 74 ? -9.610 -6.126 -1.321 1.00 87.00 74 GLY A C 1
ATOM 582 O O . GLY A 1 74 ? -9.148 -7.236 -1.040 1.00 87.00 74 GLY A O 1
ATOM 583 N N . PHE A 1 75 ? -8.924 -5.217 -2.023 1.00 90.38 75 PHE A N 1
ATOM 584 C CA . PHE A 1 75 ? -7.475 -5.289 -2.255 1.00 90.38 75 PHE A CA 1
ATOM 585 C C . PHE A 1 75 ? -6.651 -4.577 -1.169 1.00 90.38 75 PHE A C 1
ATOM 587 O O . PHE A 1 75 ? -5.469 -4.855 -1.011 1.00 90.38 75 PHE A O 1
ATOM 594 N N . VAL A 1 76 ? -7.281 -3.700 -0.392 1.00 91.88 76 VAL A N 1
ATOM 595 C CA . VAL A 1 76 ? -6.693 -2.993 0.756 1.00 91.88 76 VAL A CA 1
ATOM 596 C C . VAL A 1 76 ? -7.686 -2.966 1.917 1.00 91.88 76 VAL A C 1
ATOM 598 O O . VAL A 1 76 ? -8.887 -3.174 1.673 1.00 91.88 76 VAL A O 1
ATOM 601 N N . PRO A 1 77 ? -7.242 -2.749 3.172 1.00 91.69 77 PRO A N 1
ATOM 602 C CA . PRO A 1 77 ? -8.170 -2.669 4.289 1.00 91.69 77 PRO A CA 1
ATOM 603 C C . PRO A 1 77 ? -8.999 -1.407 4.166 1.00 91.69 77 PRO A C 1
ATOM 605 O O . PRO A 1 77 ? -8.532 -0.359 3.723 1.00 91.69 77 PRO A O 1
ATOM 608 N N . LYS A 1 78 ? -10.265 -1.504 4.567 1.00 94.25 78 LYS A N 1
ATOM 609 C CA . LYS A 1 78 ? -11.081 -0.306 4.711 1.00 94.25 78 LYS A CA 1
ATOM 610 C C . LYS A 1 78 ? -10.560 0.518 5.887 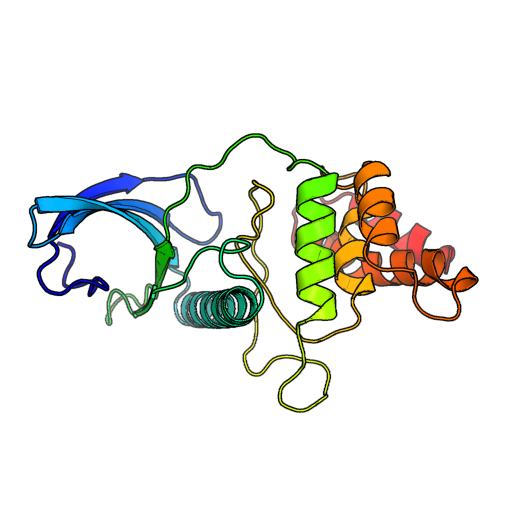1.00 94.25 78 LYS A C 1
ATOM 612 O O . LYS A 1 78 ? -10.679 0.080 7.031 1.00 94.25 78 LYS A O 1
ATOM 617 N N . SER A 1 79 ? -10.058 1.721 5.631 1.00 93.75 79 SER A N 1
ATOM 618 C CA . SER A 1 79 ? -9.764 2.682 6.697 1.00 93.75 79 SER A CA 1
ATOM 619 C C . SER A 1 79 ? -11.060 3.365 7.147 1.00 93.75 79 SER A C 1
ATOM 621 O O . SER A 1 79 ? -11.858 3.831 6.331 1.00 93.75 79 SER A O 1
ATOM 623 N N . TYR A 1 80 ? -11.303 3.395 8.457 1.00 93.56 80 TYR A N 1
ATOM 624 C CA . TYR A 1 80 ? -12.527 3.954 9.035 1.00 93.56 80 TYR A CA 1
ATOM 625 C C . TYR A 1 80 ? -12.315 5.369 9.551 1.00 93.56 80 TYR A C 1
ATOM 627 O O . TYR A 1 80 ? -13.051 6.278 9.176 1.00 93.56 80 TYR A O 1
ATOM 635 N N . TYR A 1 81 ? -11.316 5.548 10.416 1.00 90.88 81 TYR A N 1
ATOM 636 C CA . TYR A 1 81 ? -11.035 6.817 11.077 1.00 90.88 81 TYR A CA 1
ATOM 637 C C . TYR A 1 81 ? -9.550 6.947 11.368 1.00 90.88 81 TYR A C 1
ATOM 639 O O . TYR A 1 81 ? -8.878 5.959 11.656 1.00 90.88 81 TYR A O 1
ATOM 647 N N . TRP A 1 82 ? -9.074 8.182 11.406 1.00 92.31 82 TRP A N 1
ATOM 648 C CA . TRP A 1 82 ? -7.791 8.524 11.994 1.00 92.31 82 TRP A CA 1
ATOM 649 C C . TRP A 1 82 ? -7.935 9.807 12.809 1.00 92.31 82 TRP A C 1
ATOM 651 O O . TRP A 1 82 ? -8.883 10.573 12.611 1.00 92.31 82 TRP A O 1
ATOM 661 N N . GLY A 1 83 ? -7.029 10.040 13.751 1.00 90.62 83 GLY A N 1
ATOM 662 C CA . GLY A 1 83 ? -7.071 11.265 14.535 1.00 90.62 83 GLY A CA 1
ATOM 663 C C . GLY A 1 83 ? -6.133 11.281 15.725 1.00 90.62 83 GLY A C 1
ATOM 664 O O . GLY A 1 83 ? -5.341 10.371 15.944 1.00 90.62 83 GLY A O 1
ATOM 665 N N . GLU A 1 84 ? -6.226 12.357 16.493 1.00 88.56 84 GLU A N 1
ATOM 666 C CA . GLU A 1 84 ? -5.467 12.537 17.723 1.00 88.56 84 GLU A CA 1
ATOM 667 C C . GLU A 1 84 ? -6.060 11.672 18.844 1.00 88.56 84 GLU A C 1
ATOM 669 O O . GLU A 1 84 ? -7.265 11.701 19.102 1.00 88.56 84 GLU A O 1
ATOM 674 N N . TYR A 1 85 ? -5.211 10.893 19.513 1.00 79.62 85 TYR A N 1
ATOM 675 C CA . TYR A 1 85 ? -5.604 10.023 20.619 1.00 79.62 85 TYR A CA 1
ATOM 676 C C . TYR A 1 85 ? -5.582 10.757 21.970 1.00 79.62 85 TYR A C 1
ATOM 678 O O . TYR A 1 85 ? -6.464 10.545 22.802 1.00 79.62 85 TYR A O 1
ATOM 686 N N . ASP A 1 86 ? -4.605 11.640 22.196 1.00 75.88 86 ASP A N 1
ATOM 687 C CA . ASP A 1 86 ? -4.528 12.479 23.398 1.00 75.88 86 ASP A CA 1
ATOM 688 C C . ASP A 1 86 ? -3.918 13.849 23.081 1.00 75.88 86 ASP A C 1
ATOM 690 O O . ASP A 1 86 ? -2.768 13.952 22.661 1.00 75.88 86 ASP A O 1
ATOM 694 N N . LYS A 1 87 ? -4.683 14.905 23.374 1.00 70.38 87 LYS A N 1
ATOM 695 C CA . LYS A 1 87 ? -4.312 16.307 23.131 1.00 70.38 87 LYS A CA 1
ATOM 696 C C . LYS A 1 87 ? -3.042 16.756 23.841 1.00 70.38 87 LYS A C 1
ATOM 698 O O . LYS A 1 87 ? -2.397 17.707 23.410 1.00 70.38 87 LYS A O 1
ATOM 703 N N . ASN A 1 88 ? -2.699 16.111 24.952 1.00 68.75 88 ASN A N 1
ATOM 704 C CA . ASN A 1 88 ? -1.560 16.523 25.768 1.00 68.75 88 ASN A CA 1
ATOM 705 C C . ASN A 1 88 ? -0.258 15.846 25.338 1.00 68.75 88 ASN A C 1
ATOM 707 O O . ASN A 1 88 ? 0.816 16.407 25.530 1.00 68.75 88 ASN A O 1
ATOM 711 N N . THR A 1 89 ? -0.352 14.634 24.788 1.00 68.88 89 THR A N 1
ATOM 712 C CA . THR A 1 89 ? 0.811 13.813 24.430 1.00 68.88 89 THR A CA 1
ATOM 713 C C . THR A 1 89 ? 1.002 13.678 22.914 1.00 68.88 89 THR A C 1
ATOM 715 O O . THR A 1 89 ? 2.022 13.147 22.481 1.00 68.88 89 THR A O 1
ATOM 718 N N . GLN A 1 90 ? 0.041 14.164 22.114 1.00 78.25 90 GLN A N 1
ATOM 719 C CA . GLN A 1 90 ? -0.008 14.116 20.647 1.00 78.25 90 GLN A CA 1
ATOM 720 C C . GLN A 1 90 ? 0.238 12.740 19.977 1.00 78.25 90 GLN A C 1
ATOM 722 O O . GLN A 1 90 ? 0.795 12.705 18.876 1.00 78.25 90 GLN A O 1
ATOM 727 N N . PRO A 1 91 ? -0.147 11.581 20.553 1.00 86.50 91 PRO A N 1
ATOM 728 C CA . PRO A 1 91 ? -0.229 10.357 19.775 1.00 86.50 91 PRO A CA 1
ATOM 729 C C . PRO A 1 91 ? -1.390 10.446 18.784 1.00 86.50 91 PRO A C 1
ATOM 731 O O . PRO A 1 91 ? -2.454 10.981 19.101 1.00 86.50 91 PRO A O 1
ATOM 734 N N . TYR A 1 92 ? -1.202 9.860 17.609 1.00 90.06 92 TYR A N 1
ATOM 735 C CA . TYR A 1 92 ? -2.234 9.725 16.586 1.00 90.06 92 TYR A CA 1
ATOM 736 C C . TYR A 1 92 ? -2.608 8.260 16.414 1.00 90.06 92 TYR A C 1
ATOM 738 O O . TYR A 1 92 ? -1.817 7.370 16.728 1.00 90.06 92 TYR A O 1
ATOM 746 N N . PHE A 1 93 ? -3.821 8.003 15.944 1.00 91.38 93 PHE A N 1
ATOM 747 C CA . PHE A 1 93 ? -4.286 6.661 15.649 1.00 91.38 93 PHE A CA 1
ATOM 748 C C . PHE A 1 93 ? -4.854 6.559 14.239 1.00 91.38 93 PHE A C 1
ATOM 750 O O . PHE A 1 93 ? -5.349 7.541 13.687 1.00 91.38 93 PHE A O 1
ATOM 757 N N . LEU A 1 94 ? -4.845 5.337 13.720 1.00 91.81 94 LEU A N 1
ATOM 758 C CA . LEU A 1 94 ? -5.545 4.908 12.518 1.00 91.81 94 LEU A CA 1
ATOM 759 C C . LEU A 1 94 ? -6.327 3.631 12.859 1.00 91.81 94 LEU A C 1
ATOM 761 O O . LEU A 1 94 ? -5.786 2.716 13.485 1.00 91.81 94 LEU A O 1
ATOM 765 N N . LEU A 1 95 ? -7.618 3.615 12.527 1.00 93.38 95 LEU A N 1
ATOM 766 C CA . LEU A 1 95 ? -8.538 2.504 12.759 1.00 93.38 95 LEU A CA 1
ATOM 767 C C . LEU A 1 95 ? -9.010 1.940 11.422 1.00 93.38 95 LEU A C 1
ATOM 769 O O . LEU A 1 95 ? -9.609 2.655 10.616 1.00 93.38 95 LEU A O 1
ATOM 773 N N . GLU A 1 96 ? -8.812 0.643 11.234 1.00 94.19 96 GLU A N 1
ATOM 774 C CA . GLU A 1 96 ? -8.988 -0.024 9.947 1.00 94.19 96 GLU A CA 1
ATOM 775 C C . GLU A 1 96 ? -9.685 -1.371 10.090 1.00 94.19 96 GLU A C 1
ATOM 777 O O . GLU A 1 96 ? -9.865 -1.911 11.187 1.00 94.19 96 GLU A O 1
ATOM 782 N N . GLU A 1 97 ? -10.096 -1.922 8.955 1.00 93.50 97 GLU A N 1
ATOM 783 C CA . GLU A 1 97 ? -10.551 -3.298 8.849 1.00 93.50 97 GLU A CA 1
ATOM 784 C C . GLU A 1 97 ? -9.461 -4.251 9.343 1.00 93.50 97 GLU A C 1
ATOM 786 O O . GLU A 1 97 ? -8.347 -4.273 8.821 1.00 93.50 97 GLU A O 1
ATOM 791 N N . PHE A 1 98 ? -9.789 -5.070 10.344 1.00 92.12 98 PHE A N 1
ATOM 792 C CA . PHE A 1 98 ? -8.896 -6.147 10.740 1.00 92.12 98 PHE A CA 1
ATOM 793 C C . PHE A 1 98 ? -8.964 -7.278 9.720 1.00 92.12 98 PHE A C 1
ATOM 795 O O . PHE A 1 98 ? -10.049 -7.793 9.444 1.00 92.12 98 PHE A O 1
ATOM 802 N N . ARG A 1 99 ? -7.803 -7.725 9.243 1.00 87.12 99 ARG A N 1
ATOM 803 C CA . ARG A 1 99 ? -7.682 -8.940 8.438 1.00 87.12 99 ARG A CA 1
ATOM 804 C C . ARG A 1 99 ? -6.652 -9.880 9.031 1.00 87.12 99 ARG A C 1
ATOM 806 O O . ARG A 1 99 ? -5.591 -9.453 9.485 1.00 87.12 99 ARG A O 1
ATOM 813 N N . ASP A 1 100 ? -6.978 -11.166 9.017 1.00 83.69 100 ASP A N 1
ATOM 814 C CA . ASP A 1 100 ? -6.008 -12.201 9.333 1.00 83.69 100 ASP A CA 1
ATOM 815 C C . ASP A 1 100 ? -5.017 -12.319 8.174 1.00 83.69 100 ASP A C 1
ATOM 817 O O . ASP A 1 100 ? -5.394 -12.389 7.009 1.00 83.69 100 ASP A O 1
ATOM 821 N N . ILE A 1 101 ? -3.730 -12.290 8.506 1.00 78.56 101 ILE A N 1
ATOM 822 C CA . ILE A 1 101 ? -2.656 -12.338 7.519 1.00 78.56 101 ILE A CA 1
ATOM 823 C C . ILE A 1 101 ? -2.375 -13.806 7.197 1.00 78.56 101 ILE A C 1
ATOM 825 O O . ILE A 1 101 ? -1.940 -14.557 8.072 1.00 78.56 101 ILE A O 1
ATOM 829 N N . GLY A 1 102 ? -2.644 -14.193 5.951 1.00 76.31 102 GLY A N 1
ATOM 830 C CA . GLY A 1 102 ? -2.425 -15.532 5.419 1.00 76.31 102 GLY A CA 1
ATOM 831 C C . GLY A 1 102 ? -0.965 -15.838 5.057 1.00 76.31 102 GLY A C 1
ATOM 832 O O . GLY A 1 102 ? -0.011 -15.340 5.659 1.00 76.31 102 GLY A O 1
ATOM 833 N N . LYS A 1 103 ? -0.782 -16.722 4.068 1.00 79.38 103 LYS A N 1
ATOM 834 C CA . LYS A 1 103 ? 0.539 -17.175 3.599 1.00 79.38 103 LYS A CA 1
ATOM 835 C C . LYS A 1 103 ? 1.295 -16.048 2.882 1.00 79.38 103 LYS A C 1
ATOM 837 O O . LYS A 1 103 ? 0.710 -15.322 2.084 1.00 79.38 103 LYS A O 1
ATOM 842 N N . GLN A 1 104 ? 2.610 -15.975 3.113 1.00 78.62 104 GLN A N 1
ATOM 843 C CA . GLN A 1 104 ? 3.525 -15.059 2.423 1.00 78.62 104 GLN A CA 1
ATOM 844 C C . GLN A 1 104 ? 4.623 -15.811 1.645 1.00 78.62 104 GLN A C 1
ATOM 846 O O . GLN A 1 104 ? 5.090 -16.848 2.127 1.00 78.62 104 GLN A O 1
ATOM 851 N N . PRO A 1 105 ? 5.060 -15.286 0.483 1.00 84.50 105 PRO A N 1
ATOM 852 C CA . PRO A 1 105 ? 4.437 -14.169 -0.237 1.00 84.50 105 PRO A CA 1
ATOM 853 C C . PRO A 1 105 ? 3.052 -14.543 -0.798 1.00 84.50 105 PRO A C 1
ATOM 855 O O . PRO A 1 105 ? 2.654 -15.710 -0.777 1.00 84.50 105 PRO A O 1
ATOM 858 N N . ALA A 1 106 ? 2.300 -13.534 -1.240 1.00 86.44 106 ALA A N 1
ATOM 859 C CA . ALA A 1 106 ? 0.987 -13.727 -1.848 1.00 86.44 106 ALA A CA 1
ATOM 860 C C . ALA A 1 106 ? 1.078 -14.570 -3.128 1.00 86.44 106 ALA A C 1
ATOM 862 O O . ALA A 1 106 ? 2.114 -14.575 -3.787 1.00 86.44 106 ALA A O 1
ATOM 863 N N . ASP A 1 107 ? -0.005 -15.241 -3.512 1.00 90.00 107 ASP A N 1
ATOM 864 C CA . ASP A 1 107 ? -0.065 -15.947 -4.795 1.00 90.00 107 ASP A CA 1
ATOM 865 C C . ASP A 1 107 ? 0.232 -14.986 -5.973 1.00 90.00 107 ASP A C 1
ATOM 867 O O . ASP A 1 107 ? -0.421 -13.937 -6.059 1.00 90.00 107 ASP A O 1
ATOM 871 N N . PRO A 1 108 ? 1.194 -15.311 -6.863 1.00 91.62 108 PRO A N 1
ATOM 872 C CA . PRO A 1 108 ? 1.594 -14.430 -7.958 1.00 91.62 108 PRO A CA 1
ATOM 873 C C . PRO A 1 108 ? 0.444 -14.014 -8.869 1.00 91.62 108 PRO A C 1
ATOM 875 O O . PRO A 1 108 ? 0.299 -12.826 -9.148 1.00 91.62 108 PRO A O 1
ATOM 878 N N . ILE A 1 109 ? -0.409 -14.964 -9.265 1.00 92.06 109 ILE A N 1
ATOM 879 C CA . ILE A 1 109 ? -1.525 -14.714 -10.186 1.00 92.06 109 ILE A CA 1
ATOM 880 C C . ILE A 1 109 ? -2.509 -13.738 -9.544 1.00 92.06 109 ILE A C 1
ATOM 882 O O . ILE A 1 109 ? -2.878 -12.724 -10.139 1.00 92.06 109 ILE A O 1
ATOM 886 N N . THR A 1 110 ? -2.910 -14.014 -8.304 1.00 90.56 110 THR A N 1
ATOM 887 C CA . THR A 1 110 ? -3.895 -13.202 -7.585 1.00 90.56 110 THR A CA 1
ATOM 888 C C . THR A 1 110 ? -3.384 -11.782 -7.328 1.00 90.56 110 THR A C 1
ATOM 890 O O . THR A 1 110 ? -4.126 -10.819 -7.536 1.00 90.56 110 THR A O 1
ATOM 893 N N . LEU A 1 111 ? -2.127 -11.631 -6.889 1.00 92.12 111 LEU A N 1
ATOM 894 C CA . LEU A 1 111 ? -1.525 -10.317 -6.638 1.00 92.12 111 LEU A CA 1
ATOM 895 C C . LEU A 1 111 ? -1.381 -9.513 -7.930 1.00 92.12 111 LEU A C 1
ATOM 897 O O . LEU A 1 111 ? -1.815 -8.363 -7.984 1.00 92.12 111 LEU A O 1
ATOM 901 N N . ALA A 1 112 ? -0.811 -10.125 -8.966 1.00 93.69 112 ALA A N 1
ATOM 902 C CA . ALA A 1 112 ? -0.592 -9.482 -10.251 1.00 93.69 112 ALA A CA 1
ATOM 903 C C . ALA A 1 112 ? -1.901 -9.021 -10.900 1.00 93.69 112 ALA A C 1
ATOM 905 O O . ALA A 1 112 ? -1.984 -7.884 -11.360 1.00 93.69 112 ALA A O 1
ATOM 906 N N . THR A 1 113 ? -2.935 -9.868 -10.875 1.00 92.69 113 THR A N 1
ATOM 907 C CA . THR A 1 113 ? -4.254 -9.550 -11.442 1.00 92.69 113 THR A CA 1
ATOM 908 C C . THR A 1 113 ? -4.871 -8.345 -10.736 1.00 92.69 113 THR A C 1
ATOM 910 O O . THR A 1 113 ? -5.221 -7.361 -11.384 1.00 92.69 113 THR A O 1
ATOM 913 N N . LYS A 1 114 ? -4.936 -8.364 -9.396 1.00 93.56 114 LYS A N 1
ATOM 914 C CA . LYS A 1 114 ? -5.523 -7.254 -8.628 1.00 93.56 114 LYS A CA 1
ATOM 915 C C . LYS A 1 114 ? -4.741 -5.949 -8.776 1.00 93.56 114 LYS A C 1
ATOM 917 O O . LYS A 1 114 ? -5.357 -4.886 -8.844 1.00 93.56 114 LYS A O 1
ATOM 922 N N . LEU A 1 115 ? -3.408 -6.017 -8.833 1.00 95.38 115 LEU A N 1
ATOM 923 C CA . LEU A 1 115 ? -2.571 -4.834 -9.033 1.00 95.38 115 LEU A CA 1
ATOM 924 C C . LEU A 1 115 ? -2.752 -4.253 -10.442 1.00 95.38 115 LEU A C 1
ATOM 926 O O . LEU A 1 115 ? -2.945 -3.050 -10.594 1.00 95.38 115 LEU A O 1
ATOM 930 N N . ALA A 1 116 ? -2.750 -5.100 -11.473 1.00 95.88 116 ALA A N 1
ATOM 931 C CA . ALA A 1 116 ? -3.009 -4.673 -12.843 1.00 95.88 116 ALA A CA 1
ATOM 932 C C . ALA A 1 116 ? -4.403 -4.044 -12.985 1.00 95.88 116 ALA A C 1
ATOM 934 O O . ALA A 1 116 ? -4.544 -3.000 -13.624 1.00 95.88 116 ALA A O 1
ATOM 935 N N . ASP A 1 117 ? -5.422 -4.634 -12.359 1.00 94.94 117 ASP A N 1
ATOM 936 C CA . ASP A 1 117 ? -6.774 -4.078 -12.342 1.00 94.94 117 ASP A CA 1
ATOM 937 C C . ASP A 1 117 ? -6.823 -2.724 -11.634 1.00 94.94 117 ASP A C 1
ATOM 939 O O . ASP A 1 117 ? -7.423 -1.788 -12.166 1.00 94.94 117 ASP A O 1
ATOM 943 N N . LEU A 1 118 ? -6.144 -2.570 -10.493 1.00 95.81 118 LEU A N 1
ATOM 944 C CA . LEU A 1 118 ? -6.009 -1.271 -9.837 1.00 95.81 118 LEU A CA 1
ATOM 945 C C . LEU A 1 118 ? -5.392 -0.240 -10.793 1.00 95.81 118 LEU A C 1
ATOM 947 O O . LEU A 1 118 ? -5.952 0.844 -10.967 1.00 95.81 118 LEU A O 1
ATOM 951 N N . HIS A 1 119 ? -4.282 -0.577 -11.453 1.00 96.44 119 HIS A N 1
ATOM 952 C CA . HIS A 1 119 ? -3.578 0.335 -12.358 1.00 96.44 119 HIS A CA 1
ATOM 953 C C . HIS A 1 119 ?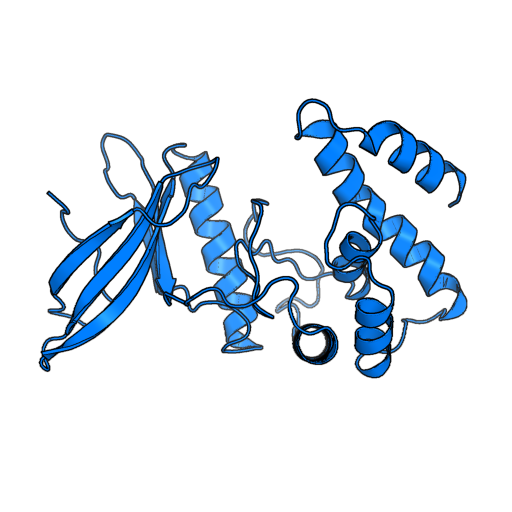 -4.411 0.737 -13.582 1.00 96.44 119 HIS A C 1
ATOM 955 O O . HIS A 1 119 ? -4.336 1.882 -14.019 1.00 96.44 119 HIS A O 1
ATOM 961 N N . LYS A 1 120 ? -5.225 -0.172 -14.132 1.00 95.38 120 LYS A N 1
ATOM 962 C CA . LYS A 1 120 ? -6.094 0.117 -15.288 1.00 95.38 120 LYS A CA 1
ATOM 963 C C . LYS A 1 120 ? -7.254 1.048 -14.945 1.00 95.38 120 LYS A C 1
ATOM 965 O O . LYS A 1 120 ? -7.673 1.845 -15.785 1.00 95.38 120 LYS A O 1
ATOM 970 N N . HIS A 1 121 ? -7.808 0.911 -13.743 1.00 95.88 121 HIS A N 1
ATOM 971 C CA . HIS A 1 121 ? -9.043 1.597 -13.362 1.00 95.88 121 HIS A CA 1
ATOM 972 C C . HIS A 1 121 ? -8.802 2.870 -12.542 1.00 95.88 121 HIS A C 1
ATOM 974 O O . HIS A 1 121 ? -9.675 3.738 -12.497 1.00 95.88 121 HIS A O 1
ATOM 980 N N . SER A 1 122 ? -7.616 3.030 -11.955 1.00 93.50 122 SER A N 1
ATOM 981 C CA . SER A 1 122 ? -7.236 4.247 -11.236 1.00 93.50 122 SER A CA 1
ATOM 982 C C . SER A 1 122 ? -7.001 5.409 -12.197 1.00 93.50 122 SER A C 1
ATOM 984 O O . SER A 1 122 ? -6.268 5.292 -13.177 1.00 93.50 122 SER A O 1
ATOM 986 N N . LYS A 1 123 ? -7.590 6.572 -11.900 1.00 91.88 123 LYS A N 1
ATOM 987 C CA . LYS A 1 123 ? -7.370 7.806 -12.664 1.00 91.88 123 LYS A CA 1
ATOM 988 C C . LYS A 1 123 ? -7.165 8.977 -11.722 1.00 91.88 123 LYS A C 1
ATOM 990 O O . LYS A 1 123 ? -7.987 9.215 -10.843 1.00 91.88 123 LYS A O 1
ATOM 995 N N . SER A 1 124 ? -6.099 9.741 -11.958 1.00 91.94 124 SER A N 1
ATOM 996 C CA . SER A 1 124 ? -5.875 11.003 -11.252 1.00 91.94 124 SER A CA 1
ATOM 997 C C . SER A 1 124 ? -7.080 11.924 -11.466 1.00 91.94 124 SER A C 1
ATOM 999 O O . SER A 1 124 ? -7.394 12.221 -12.624 1.00 91.94 124 SER A O 1
ATOM 1001 N N . PRO A 1 125 ? -7.721 12.440 -10.401 1.00 90.31 125 PRO A N 1
ATOM 1002 C CA . PRO A 1 125 ? -8.847 13.365 -10.533 1.00 90.31 125 PRO A CA 1
ATOM 1003 C C . PRO A 1 125 ? -8.504 14.626 -11.336 1.00 90.31 125 PRO A C 1
ATOM 1005 O O . PRO A 1 125 ? -9.375 15.242 -11.942 1.00 90.31 125 PRO A O 1
ATOM 1008 N N . MET A 1 126 ? -7.222 15.007 -11.353 1.00 90.44 126 MET A N 1
ATOM 1009 C CA . MET A 1 126 ? -6.713 16.168 -12.086 1.00 90.44 126 MET A CA 1
ATOM 1010 C C . MET A 1 126 ? -6.008 15.801 -13.398 1.00 90.44 126 MET A C 1
ATOM 1012 O O . MET A 1 126 ? -5.498 16.694 -14.073 1.00 90.44 126 MET A O 1
ATOM 1016 N N . GLY A 1 127 ? -5.907 14.511 -13.736 1.00 90.81 127 GLY A N 1
ATOM 1017 C CA . GLY A 1 127 ? -5.124 14.038 -14.882 1.00 90.81 127 GLY A CA 1
ATOM 1018 C C . GLY A 1 127 ? -3.619 14.328 -14.774 1.00 90.81 127 GLY A C 1
ATOM 1019 O O . GLY A 1 127 ? -2.944 14.418 -15.793 1.00 90.81 127 GLY A O 1
ATOM 1020 N N . LYS A 1 128 ? -3.094 14.524 -13.556 1.00 91.19 128 LYS A N 1
ATOM 1021 C CA . LYS A 1 128 ? -1.682 14.851 -13.283 1.00 91.19 128 LYS A CA 1
ATOM 1022 C C . LYS A 1 128 ? -1.037 13.820 -12.364 1.00 91.19 128 LYS A C 1
ATOM 1024 O O . LYS A 1 128 ? -1.734 13.189 -11.568 1.00 91.19 128 LYS A O 1
ATOM 1029 N N . PHE A 1 129 ? 0.288 13.713 -12.442 1.00 92.62 129 PHE A N 1
ATOM 1030 C CA . PHE A 1 129 ? 1.071 12.941 -11.481 1.00 92.62 129 PHE A CA 1
ATOM 1031 C C . PHE A 1 129 ? 1.058 13.572 -10.086 1.00 92.62 129 PHE A C 1
ATOM 1033 O O . PHE A 1 129 ? 0.942 14.793 -9.945 1.00 92.62 129 PHE A O 1
ATOM 1040 N N . GLY A 1 130 ? 1.223 12.725 -9.071 1.00 88.81 130 GLY A N 1
ATOM 1041 C CA . GLY A 1 130 ? 1.284 13.112 -7.663 1.00 88.81 130 GLY A CA 1
ATOM 1042 C C . GLY A 1 130 ? 0.057 12.683 -6.860 1.00 88.81 130 GLY A C 1
ATOM 1043 O O . GLY A 1 130 ? -0.760 11.883 -7.312 1.00 88.81 130 GLY A O 1
ATOM 1044 N N . PHE A 1 131 ? -0.051 13.208 -5.643 1.00 91.38 131 PHE A N 1
ATOM 1045 C CA . PHE A 1 131 ? -1.138 12.926 -4.709 1.00 91.38 131 PHE A CA 1
ATOM 1046 C C . PHE A 1 131 ? -1.509 14.204 -3.948 1.00 91.38 131 PHE A C 1
ATOM 1048 O O . PHE A 1 131 ? -0.685 15.112 -3.821 1.00 91.38 131 PHE A O 1
ATOM 1055 N N . HIS A 1 132 ? -2.754 14.317 -3.482 1.00 88.38 132 HIS A N 1
ATOM 1056 C CA . HIS A 1 132 ? -3.256 15.533 -2.821 1.00 88.38 132 HIS A CA 1
ATOM 1057 C C . HIS A 1 132 ? -2.732 15.706 -1.392 1.00 88.38 132 HIS A C 1
ATOM 1059 O O . HIS A 1 132 ? -2.727 16.825 -0.880 1.00 88.38 132 HIS A O 1
ATOM 1065 N N . VAL A 1 133 ? -2.253 14.628 -0.770 1.00 86.06 133 VAL A N 1
ATOM 1066 C CA . VAL A 1 133 ? -1.569 14.646 0.528 1.00 86.06 133 VAL A CA 1
ATOM 1067 C C . VAL A 1 133 ? -0.157 14.084 0.409 1.00 86.06 133 VAL A C 1
ATOM 1069 O O . VAL A 1 133 ? 0.164 13.345 -0.520 1.00 86.06 133 VAL A O 1
ATOM 1072 N N . LYS A 1 134 ? 0.708 14.430 1.366 1.00 80.19 134 LYS A N 1
ATOM 1073 C CA . LYS A 1 134 ? 2.021 13.787 1.484 1.00 80.19 134 LYS A CA 1
ATOM 1074 C C . LYS A 1 134 ? 1.832 12.396 2.077 1.00 80.19 134 LYS A C 1
ATOM 1076 O O . LYS A 1 134 ? 1.288 12.279 3.169 1.00 80.19 134 LYS A O 1
ATOM 1081 N N . THR A 1 135 ? 2.316 11.378 1.382 1.00 78.50 135 THR A N 1
ATOM 1082 C CA . THR A 1 135 ? 2.338 9.994 1.860 1.00 78.50 135 THR A CA 1
ATOM 1083 C C . THR A 1 135 ? 3.696 9.673 2.495 1.00 78.50 135 THR A C 1
ATOM 1085 O O . THR A 1 135 ? 4.684 10.376 2.258 1.00 78.50 135 THR A O 1
ATOM 1088 N N . CYS A 1 136 ? 3.747 8.694 3.401 1.00 63.91 136 CYS A N 1
ATOM 1089 C CA . CYS A 1 136 ? 4.948 8.356 4.173 1.00 63.91 136 CYS A CA 1
ATOM 1090 C C . CYS A 1 136 ? 5.152 6.843 4.193 1.00 63.91 136 CYS A C 1
ATOM 1092 O O . CYS A 1 136 ? 4.326 6.151 4.769 1.00 63.91 136 CYS A O 1
ATOM 1094 N N . HIS A 1 137 ? 6.250 6.357 3.609 1.00 55.09 137 HIS A N 1
ATOM 1095 C CA . HIS A 1 137 ? 6.547 4.925 3.506 1.00 55.09 137 HIS A CA 1
ATOM 1096 C C . HIS A 1 137 ? 6.855 4.292 4.867 1.00 55.09 137 HIS A C 1
ATOM 1098 O O . HIS A 1 137 ? 7.829 4.672 5.518 1.00 55.09 137 HIS A O 1
ATOM 1104 N N . ASP A 1 138 ? 6.081 3.281 5.253 1.00 49.84 138 ASP A N 1
ATOM 1105 C CA . ASP A 1 138 ? 6.461 2.278 6.244 1.00 49.84 138 ASP A CA 1
ATOM 1106 C C . ASP A 1 138 ? 6.335 0.851 5.676 1.00 49.84 138 ASP A C 1
ATOM 1108 O O . ASP A 1 138 ? 5.915 0.646 4.538 1.00 49.84 138 ASP A O 1
ATOM 1112 N N . GLY A 1 139 ? 6.912 -0.127 6.382 1.00 42.69 139 GLY A N 1
ATOM 1113 C CA . GLY A 1 139 ? 7.244 -1.439 5.828 1.00 42.69 139 GLY A CA 1
ATOM 1114 C C . GLY A 1 139 ? 6.547 -2.625 6.501 1.00 42.69 139 GLY A C 1
ATOM 1115 O O . GLY A 1 139 ? 6.780 -2.877 7.684 1.00 42.69 139 GLY A O 1
ATOM 1116 N N . ALA A 1 140 ? 5.901 -3.427 5.640 1.00 42.31 140 ALA A N 1
ATOM 1117 C CA . ALA A 1 140 ? 5.615 -4.874 5.693 1.00 42.31 140 ALA A CA 1
ATOM 1118 C C . ALA A 1 140 ? 4.226 -5.361 6.182 1.00 42.31 140 ALA A C 1
ATOM 1120 O O . ALA A 1 140 ? 3.884 -5.248 7.354 1.00 42.31 140 ALA A O 1
ATOM 1121 N N . THR A 1 141 ? 3.504 -6.115 5.324 1.00 39.75 141 THR A N 1
ATOM 1122 C CA . THR A 1 141 ? 3.137 -7.564 5.438 1.00 39.75 141 THR A CA 1
ATOM 1123 C C . THR A 1 141 ? 2.077 -7.982 4.379 1.00 39.75 141 THR A C 1
ATOM 1125 O O . THR A 1 141 ? 1.528 -7.115 3.716 1.00 39.75 141 THR A O 1
ATOM 1128 N N . GLY A 1 142 ? 1.834 -9.293 4.153 1.00 42.31 142 GLY A N 1
ATOM 1129 C CA . GLY A 1 142 ? 1.110 -9.849 2.987 1.00 42.31 142 GLY A CA 1
ATOM 1130 C C . GLY A 1 142 ? -0.037 -10.861 3.214 1.00 42.31 142 GLY A C 1
ATOM 1131 O O . GLY A 1 142 ? 0.114 -11.854 3.920 1.00 42.31 142 GLY A O 1
ATOM 1132 N N . GLU A 1 143 ? -1.150 -10.599 2.527 1.00 40.75 143 GLU A N 1
ATOM 1133 C CA . GLU A 1 143 ? -1.825 -11.464 1.533 1.00 40.75 143 GLU A CA 1
ATOM 1134 C C . GLU A 1 143 ? -1.684 -10.732 0.169 1.00 40.75 143 GLU A C 1
ATOM 1136 O O . GLU A 1 143 ? -0.873 -9.809 0.097 1.00 40.75 143 GLU A O 1
ATOM 1141 N N . ALA A 1 144 ? -2.417 -11.056 -0.917 1.00 50.72 144 ALA A N 1
ATOM 1142 C CA . ALA A 1 144 ? -2.512 -10.145 -2.082 1.00 50.72 144 ALA A CA 1
ATOM 1143 C C . ALA A 1 144 ? -3.373 -8.936 -1.696 1.00 50.72 144 ALA A C 1
ATOM 1145 O O . ALA A 1 144 ? -4.547 -8.817 -2.062 1.00 50.72 144 ALA A O 1
ATOM 1146 N N . PHE A 1 145 ? -2.794 -8.139 -0.816 1.00 54.09 145 PHE A N 1
ATOM 1147 C CA . 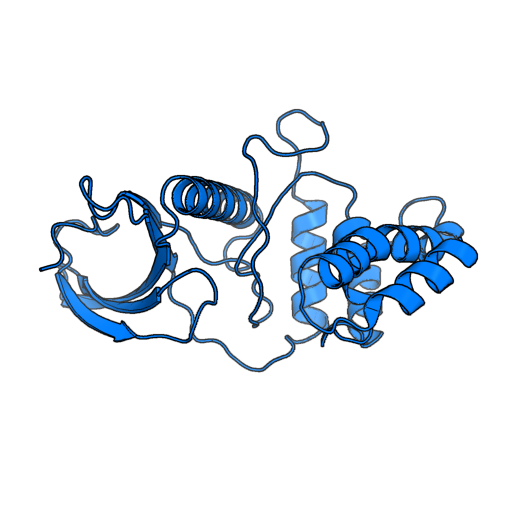PHE A 1 145 ? -3.456 -7.154 -0.010 1.00 54.09 145 PHE A CA 1
ATOM 1148 C C . PHE A 1 145 ? -2.402 -6.159 0.453 1.00 54.09 145 PHE A C 1
ATOM 1150 O O . PHE A 1 145 ? -1.415 -6.556 1.075 1.00 54.09 145 PHE A O 1
ATOM 1157 N N . VAL A 1 146 ? -2.575 -4.893 0.090 1.00 63.56 146 VAL A N 1
ATOM 1158 C CA . VAL A 1 146 ? -1.581 -3.853 0.368 1.00 63.56 146 VAL A CA 1
ATOM 1159 C C . VAL A 1 146 ? -1.928 -3.193 1.703 1.00 63.56 146 VAL A C 1
ATOM 1161 O O . VAL A 1 146 ? -3.015 -2.641 1.865 1.00 63.56 146 VAL A O 1
ATOM 1164 N N . PHE A 1 147 ? -1.009 -3.281 2.662 1.00 64.56 147 PHE A N 1
ATOM 1165 C CA . PHE A 1 147 ? -1.008 -2.483 3.892 1.00 64.56 147 PHE A CA 1
ATOM 1166 C C . PHE A 1 147 ? -0.024 -1.325 3.740 1.00 64.56 147 PHE A C 1
ATOM 1168 O O . PHE A 1 147 ? 0.779 -1.343 2.802 1.00 64.56 147 PHE A O 1
ATOM 1175 N N . ASP A 1 148 ? -0.049 -0.368 4.674 1.00 70.94 148 ASP A N 1
ATOM 1176 C CA . ASP A 1 148 ? 1.015 0.637 4.782 1.00 70.94 148 ASP A CA 1
ATOM 1177 C C . ASP A 1 148 ? 1.182 1.431 3.459 1.00 70.94 148 ASP A C 1
ATOM 1179 O O . ASP A 1 148 ? 2.277 1.694 2.950 1.00 70.94 148 ASP A O 1
ATOM 1183 N N . ALA A 1 149 ? 0.044 1.750 2.824 1.00 77.94 149 ALA A N 1
ATOM 1184 C CA . ALA A 1 149 ? 0.013 2.272 1.464 1.00 77.94 149 ALA A CA 1
ATOM 1185 C C . ALA A 1 149 ? 0.528 3.713 1.385 1.00 77.94 149 ALA A C 1
ATOM 1187 O O . ALA A 1 149 ? 0.142 4.587 2.163 1.00 77.94 149 ALA A O 1
ATOM 1188 N N . CYS A 1 150 ? 1.350 3.968 0.367 1.00 78.69 150 CYS A N 1
ATOM 1189 C CA . CYS A 1 150 ? 1.885 5.289 0.048 1.00 78.69 150 CYS A CA 1
ATOM 1190 C C . CYS A 1 150 ? 1.586 5.644 -1.393 1.00 78.69 150 CYS A C 1
ATOM 1192 O O . CYS A 1 150 ? 2.435 5.529 -2.276 1.00 78.69 150 CYS A O 1
ATOM 1194 N N . SER A 1 151 ? 0.344 6.041 -1.625 1.00 87.00 151 SER A N 1
ATOM 1195 C CA . SER A 1 151 ? -0.166 6.212 -2.972 1.00 87.00 151 SER A CA 1
ATOM 1196 C C . SER A 1 151 ? 0.265 7.531 -3.593 1.00 87.00 151 SER A C 1
ATOM 1198 O O . SER A 1 151 ? 0.391 8.569 -2.941 1.00 87.00 151 SER A O 1
ATOM 1200 N N . PHE A 1 152 ? 0.437 7.484 -4.904 1.00 89.06 152 PHE A N 1
ATOM 1201 C CA . PHE A 1 152 ? 0.425 8.636 -5.785 1.00 89.06 152 PHE A CA 1
ATOM 1202 C C . PHE A 1 152 ? 0.005 8.171 -7.178 1.00 89.06 152 PHE A C 1
ATOM 1204 O O . PHE A 1 152 ? 0.128 6.996 -7.515 1.00 89.06 152 PHE A O 1
ATOM 1211 N N . TYR A 1 153 ? -0.501 9.084 -8.002 1.00 93.12 153 TYR A N 1
ATOM 1212 C CA . TYR A 1 153 ? -0.759 8.782 -9.405 1.00 93.12 153 TYR A CA 1
ATOM 1213 C C . TYR A 1 153 ? 0.548 8.909 -10.186 1.00 93.12 153 TYR A C 1
ATOM 1215 O O . TYR A 1 153 ? 1.152 9.985 -10.220 1.00 93.12 153 TYR A O 1
ATOM 1223 N N . GLY A 1 154 ? 0.982 7.816 -10.803 1.00 93.75 154 GLY A N 1
ATOM 1224 C CA . GLY A 1 154 ? 2.243 7.713 -11.529 1.00 93.75 154 GLY A CA 1
ATOM 1225 C C . GLY A 1 154 ? 2.148 6.749 -12.705 1.00 93.75 154 GLY A C 1
ATOM 1226 O O . GLY A 1 154 ? 1.060 6.330 -13.100 1.00 93.75 154 GLY A O 1
ATOM 1227 N N . HIS A 1 155 ? 3.301 6.417 -13.279 1.00 96.19 155 HIS A N 1
ATOM 1228 C CA . HIS A 1 155 ? 3.388 5.367 -14.288 1.00 96.19 155 HIS A CA 1
ATOM 1229 C C . HIS A 1 155 ? 3.274 3.995 -13.616 1.00 96.19 155 HIS A C 1
ATOM 1231 O O . HIS A 1 155 ? 3.930 3.752 -12.610 1.00 96.19 155 HIS A O 1
ATOM 1237 N N . ASN A 1 156 ? 2.450 3.101 -14.163 1.00 94.88 156 ASN A N 1
ATOM 1238 C CA . ASN A 1 156 ? 2.143 1.795 -13.567 1.00 94.88 156 ASN A CA 1
ATOM 1239 C C . ASN A 1 156 ? 3.380 0.891 -13.408 1.00 94.88 156 ASN A C 1
ATOM 1241 O O . ASN A 1 156 ? 3.426 0.066 -12.500 1.00 94.88 156 ASN A O 1
ATOM 1245 N N . GLU A 1 157 ? 4.383 1.039 -14.278 1.00 96.12 157 GLU A N 1
ATOM 1246 C CA . GLU A 1 157 ? 5.632 0.272 -14.192 1.00 96.12 157 GLU A CA 1
ATOM 1247 C C . GLU A 1 157 ? 6.464 0.648 -12.954 1.00 96.12 157 GLU A C 1
ATOM 1249 O O . GLU A 1 157 ? 7.238 -0.189 -12.484 1.00 96.12 157 GLU A O 1
ATOM 1254 N N . TYR A 1 158 ? 6.257 1.843 -12.376 1.00 94.94 158 TYR A N 1
ATOM 1255 C CA . TYR A 1 158 ? 6.947 2.290 -11.162 1.00 94.94 158 TYR A CA 1
ATOM 1256 C C . TYR A 1 158 ? 6.741 1.322 -9.994 1.00 94.94 158 TYR A C 1
ATOM 1258 O O . TYR A 1 158 ? 7.711 0.889 -9.371 1.00 94.94 158 TYR A O 1
ATOM 1266 N N . ASP A 1 159 ? 5.491 0.924 -9.744 1.00 92.12 159 ASP A N 1
ATOM 1267 C CA . ASP A 1 159 ? 5.134 0.027 -8.639 1.00 92.12 159 ASP A CA 1
ATOM 1268 C C . ASP A 1 159 ? 5.814 -1.343 -8.773 1.00 92.12 159 ASP A C 1
ATOM 1270 O O . ASP A 1 159 ? 6.233 -1.945 -7.783 1.00 92.12 159 ASP A O 1
ATOM 1274 N N . THR A 1 160 ? 6.000 -1.810 -10.011 1.00 93.56 160 THR A N 1
ATOM 1275 C CA . THR A 1 160 ? 6.681 -3.079 -10.301 1.00 93.56 160 THR A CA 1
ATOM 1276 C C . THR A 1 160 ? 8.210 -2.982 -10.244 1.00 93.56 160 THR A C 1
ATOM 1278 O O . THR A 1 160 ? 8.884 -4.009 -10.191 1.00 93.56 160 THR A O 1
ATOM 1281 N N . GLY A 1 161 ? 8.784 -1.772 -10.223 1.00 92.19 161 GLY A N 1
ATOM 1282 C CA . GLY A 1 161 ? 10.231 -1.557 -10.096 1.00 92.19 161 GLY A CA 1
ATOM 1283 C C . GLY A 1 161 ? 10.781 -2.087 -8.772 1.00 92.19 161 GLY A C 1
ATOM 1284 O O . GLY A 1 161 ? 11.856 -2.685 -8.727 1.00 92.19 161 GLY A O 1
ATOM 1285 N N . ASN A 1 162 ? 10.008 -1.970 -7.688 1.00 89.38 162 ASN A N 1
ATOM 1286 C CA . ASN A 1 162 ? 10.413 -2.501 -6.387 1.00 89.38 162 ASN A CA 1
ATOM 1287 C C . ASN A 1 162 ? 10.508 -4.038 -6.377 1.00 89.38 162 ASN A C 1
ATOM 1289 O O . ASN A 1 162 ? 11.271 -4.588 -5.589 1.00 89.38 162 ASN A O 1
ATOM 1293 N N . TRP A 1 163 ? 9.775 -4.745 -7.248 1.00 92.56 163 TRP A N 1
ATOM 1294 C CA . TRP A 1 163 ? 9.826 -6.212 -7.321 1.00 92.56 163 TRP A CA 1
ATOM 1295 C C . TRP A 1 163 ? 11.164 -6.721 -7.861 1.00 92.56 163 TRP A C 1
ATOM 1297 O O . TRP A 1 163 ? 11.559 -7.827 -7.519 1.00 92.56 163 TRP A O 1
ATOM 1307 N N . ARG A 1 164 ? 11.909 -5.907 -8.624 1.00 90.44 164 ARG A N 1
ATOM 1308 C CA . ARG A 1 164 ? 13.203 -6.292 -9.216 1.00 90.44 164 ARG A CA 1
ATOM 1309 C C . ARG A 1 164 ? 14.251 -6.692 -8.178 1.00 90.44 164 ARG A C 1
ATOM 1311 O O . ARG A 1 164 ? 15.138 -7.495 -8.446 1.00 90.44 164 ARG A O 1
ATOM 1318 N N . ALA A 1 165 ? 14.195 -6.095 -6.996 1.00 86.50 165 ALA A N 1
ATOM 1319 C CA . ALA A 1 165 ? 15.259 -6.250 -6.026 1.00 86.50 165 ALA A CA 1
ATOM 1320 C C . ALA A 1 165 ? 15.138 -7.570 -5.250 1.00 86.50 165 ALA A C 1
ATOM 1322 O O . ALA A 1 165 ? 14.155 -7.807 -4.547 1.00 86.50 165 ALA A O 1
ATOM 1323 N N . SER A 1 166 ? 16.199 -8.377 -5.305 1.00 84.88 166 SER A N 1
ATOM 1324 C CA . SER A 1 166 ? 16.284 -9.743 -4.755 1.00 84.88 166 SER A CA 1
ATOM 1325 C C . SER A 1 166 ? 15.945 -9.873 -3.266 1.00 84.88 166 SER A C 1
ATOM 1327 O O . SER A 1 166 ? 15.532 -10.936 -2.810 1.00 84.88 166 SER A O 1
ATOM 1329 N N . ARG A 1 167 ? 16.079 -8.789 -2.494 1.00 83.56 167 ARG A N 1
ATOM 1330 C CA . ARG A 1 167 ? 15.694 -8.746 -1.072 1.00 83.56 167 ARG A CA 1
ATOM 1331 C C . ARG A 1 167 ? 14.183 -8.886 -0.841 1.00 83.56 167 ARG A C 1
ATOM 1333 O O . ARG A 1 167 ? 13.766 -9.150 0.284 1.00 83.56 167 ARG A O 1
ATOM 1340 N N . HIS A 1 168 ? 13.358 -8.674 -1.869 1.00 83.50 168 HIS A N 1
ATOM 1341 C CA . HIS A 1 168 ? 11.906 -8.797 -1.774 1.00 83.50 168 HIS A CA 1
ATOM 1342 C C . HIS A 1 168 ? 11.432 -10.192 -2.147 1.00 83.50 168 HIS A C 1
ATOM 1344 O O . HIS A 1 168 ? 11.860 -10.771 -3.141 1.00 83.50 168 HIS A O 1
ATOM 1350 N N . LEU A 1 169 ? 10.436 -10.682 -1.409 1.00 84.50 169 LEU A N 1
ATOM 1351 C CA . LEU A 1 169 ? 9.777 -11.960 -1.699 1.00 84.50 169 LEU A CA 1
ATOM 1352 C C . LEU A 1 169 ? 9.003 -11.963 -3.032 1.00 84.50 169 LEU A C 1
ATOM 1354 O O . LEU A 1 169 ? 8.562 -13.020 -3.469 1.00 84.50 169 LEU A O 1
ATOM 1358 N N . LEU A 1 170 ? 8.820 -10.792 -3.653 1.00 89.62 170 LEU A N 1
ATOM 1359 C CA . LEU A 1 170 ? 8.159 -10.615 -4.950 1.00 89.62 170 LEU A CA 1
ATOM 1360 C C . LEU A 1 170 ? 9.144 -10.604 -6.135 1.00 89.62 170 LEU A C 1
ATOM 1362 O O . LEU A 1 170 ? 8.727 -10.325 -7.252 1.00 89.62 170 LEU A O 1
ATOM 1366 N N . SER A 1 171 ? 10.431 -10.891 -5.898 1.00 91.56 171 SER A N 1
ATOM 1367 C CA . SER A 1 171 ? 11.475 -10.906 -6.937 1.00 91.56 171 SER A CA 1
ATOM 1368 C C . SER A 1 171 ? 11.509 -12.166 -7.805 1.00 91.56 171 SER A C 1
ATOM 1370 O O . SER A 1 171 ? 12.273 -12.222 -8.763 1.00 91.56 171 SER A O 1
ATOM 1372 N N . ASP A 1 172 ? 10.668 -13.161 -7.510 1.00 92.06 172 ASP A N 1
ATOM 1373 C CA . ASP A 1 172 ? 10.444 -14.299 -8.407 1.00 92.06 172 ASP A CA 1
ATOM 1374 C C . ASP A 1 172 ? 9.810 -13.801 -9.721 1.00 92.06 172 ASP A C 1
ATOM 1376 O O . ASP A 1 172 ? 8.799 -13.089 -9.706 1.00 92.06 172 ASP A O 1
ATOM 1380 N N . GLU A 1 173 ? 10.394 -14.185 -10.860 1.00 92.00 173 GLU A N 1
ATOM 1381 C CA . GLU A 1 173 ? 9.979 -13.747 -12.200 1.00 92.00 173 GLU A CA 1
ATOM 1382 C C . GLU A 1 173 ? 8.486 -13.982 -12.466 1.00 92.00 173 GLU A C 1
ATOM 1384 O O . GLU A 1 173 ? 7.851 -13.172 -13.146 1.00 92.00 173 GLU A O 1
ATOM 1389 N N . LYS A 1 174 ? 7.882 -14.998 -11.832 1.00 94.19 174 LYS A N 1
ATOM 1390 C CA . LYS A 1 174 ? 6.450 -15.307 -11.955 1.00 94.19 174 LYS A CA 1
ATOM 1391 C C . LYS A 1 174 ? 5.543 -14.133 -11.615 1.00 94.19 174 LYS A C 1
ATOM 1393 O O . LYS A 1 174 ? 4.488 -13.995 -12.229 1.00 94.19 174 LYS A O 1
ATOM 1398 N N . TYR A 1 175 ? 5.908 -13.293 -10.641 1.00 94.62 175 TYR A N 1
ATOM 1399 C CA . TYR A 1 175 ? 5.100 -12.115 -10.301 1.00 94.62 175 TYR A CA 1
ATOM 1400 C C . TYR A 1 175 ? 5.040 -11.141 -11.471 1.00 94.62 175 TYR A C 1
ATOM 1402 O O . TYR A 1 175 ? 3.968 -10.640 -11.817 1.00 94.62 175 TYR A O 1
ATOM 1410 N N . MET A 1 176 ? 6.191 -10.904 -12.098 1.00 95.00 176 MET A N 1
ATOM 1411 C CA . MET A 1 176 ? 6.292 -10.002 -13.232 1.00 95.00 176 MET A CA 1
ATOM 1412 C C . MET A 1 176 ? 5.626 -10.581 -14.482 1.00 95.00 176 MET A C 1
ATOM 1414 O O . MET A 1 176 ? 4.922 -9.858 -15.183 1.00 95.00 176 MET A O 1
ATOM 1418 N N . GLU A 1 177 ? 5.805 -11.877 -14.743 1.00 94.56 177 GLU A N 1
ATOM 1419 C CA . GLU A 1 177 ? 5.134 -12.587 -15.837 1.00 94.56 177 GLU A CA 1
ATOM 1420 C C . GLU A 1 177 ? 3.610 -12.474 -15.708 1.00 94.56 177 GLU A C 1
ATOM 1422 O O . GLU A 1 177 ? 2.955 -11.956 -16.613 1.00 94.56 177 GLU A O 1
ATOM 1427 N N . CYS A 1 178 ? 3.057 -12.824 -14.540 1.00 95.81 178 CYS A N 1
ATOM 1428 C CA . CYS A 1 178 ? 1.621 -12.715 -14.274 1.00 95.81 178 CYS A CA 1
ATOM 1429 C C . CYS A 1 178 ? 1.119 -11.267 -14.409 1.00 95.81 178 CYS A C 1
ATOM 1431 O O . CYS A 1 178 ? -0.008 -11.028 -14.849 1.00 95.81 178 CYS A O 1
ATOM 1433 N N . TYR A 1 179 ? 1.925 -10.271 -14.021 1.00 96.75 179 TYR A N 1
ATOM 1434 C CA . TYR A 1 179 ? 1.532 -8.868 -14.160 1.00 96.75 179 TYR A CA 1
ATOM 1435 C C . TYR A 1 179 ? 1.480 -8.453 -15.629 1.00 96.75 179 TYR A C 1
ATOM 1437 O O . TYR A 1 179 ? 0.491 -7.851 -16.046 1.00 96.75 179 TYR A O 1
ATOM 1445 N N . LYS A 1 180 ? 2.480 -8.832 -16.432 1.00 95.38 180 LYS A N 1
ATOM 1446 C CA . LYS A 1 180 ? 2.535 -8.532 -17.871 1.00 95.38 180 LYS A CA 1
ATOM 1447 C C . LYS A 1 180 ? 1.422 -9.211 -18.671 1.00 95.38 180 LYS A C 1
ATOM 1449 O O . LYS A 1 180 ? 0.943 -8.620 -19.636 1.00 95.38 180 LYS A O 1
ATOM 1454 N N . GLU A 1 181 ? 0.964 -10.393 -18.252 1.00 95.88 181 GLU A N 1
ATOM 1455 C CA . GLU A 1 181 ? -0.222 -11.048 -18.831 1.00 95.88 181 GLU A CA 1
ATOM 1456 C C . GLU A 1 181 ? -1.491 -10.201 -18.670 1.00 95.88 181 GLU A C 1
ATOM 1458 O O . GLU A 1 181 ? -2.369 -10.204 -19.534 1.00 95.88 181 GLU A O 1
ATOM 1463 N N . ASN A 1 182 ? -1.582 -9.441 -17.576 1.00 96.06 182 ASN A N 1
ATOM 1464 C CA . ASN A 1 182 ? -2.730 -8.595 -17.285 1.00 96.06 182 ASN A CA 1
ATOM 1465 C C . ASN A 1 182 ? -2.541 -7.158 -17.790 1.00 96.06 182 ASN A C 1
ATOM 1467 O O . ASN A 1 182 ? -3.508 -6.553 -18.248 1.00 96.06 182 ASN A O 1
ATOM 1471 N N . PHE A 1 183 ? -1.339 -6.590 -17.713 1.00 96.25 183 PHE A N 1
ATOM 1472 C CA . PHE A 1 183 ? -1.021 -5.226 -18.135 1.00 96.25 183 PHE A CA 1
ATOM 1473 C C . PHE A 1 183 ? 0.249 -5.243 -19.006 1.00 96.25 183 PHE A C 1
ATOM 1475 O O . PHE A 1 183 ? 1.357 -5.263 -18.466 1.00 96.25 183 PHE A O 1
ATOM 1482 N N . PRO A 1 184 ? 0.106 -5.204 -20.346 1.00 94.00 184 PRO A N 1
ATOM 1483 C CA . PRO A 1 184 ? 1.243 -5.197 -21.263 1.00 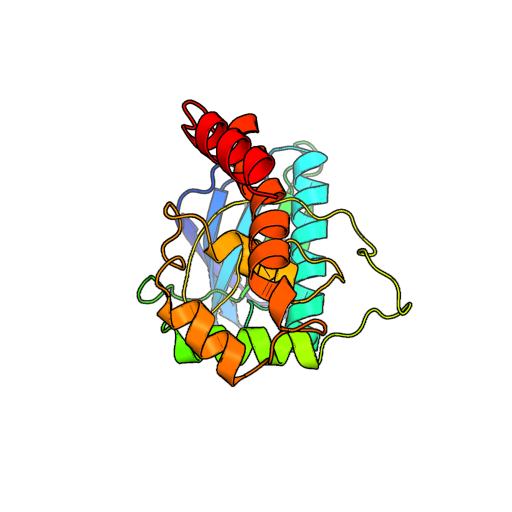94.00 184 PRO A CA 1
ATOM 1484 C C . PRO A 1 184 ? 2.203 -4.028 -21.015 1.00 94.00 184 PRO A C 1
ATOM 1486 O O . PRO A 1 184 ? 1.793 -2.962 -20.554 1.00 94.00 184 PRO A O 1
ATOM 1489 N N . GLY A 1 185 ? 3.481 -4.224 -21.349 1.00 94.56 185 GLY A N 1
ATOM 1490 C CA . GLY A 1 185 ? 4.492 -3.172 -21.240 1.00 94.56 185 GLY A CA 1
ATOM 1491 C C . GLY A 1 185 ? 4.111 -1.924 -22.040 1.00 94.56 185 GLY A C 1
ATOM 1492 O O . GLY A 1 185 ? 3.507 -2.022 -23.107 1.00 94.56 185 GLY A O 1
ATOM 1493 N N . SER A 1 186 ? 4.452 -0.750 -21.511 1.00 95.00 186 SER A N 1
ATOM 1494 C CA . SER A 1 186 ? 4.194 0.518 -22.198 1.00 95.00 186 SER A CA 1
ATOM 1495 C C . SER A 1 186 ? 5.120 0.676 -23.399 1.00 95.00 186 SER A C 1
ATOM 1497 O O . SER A 1 186 ? 6.254 0.200 -23.370 1.00 95.00 186 SER A O 1
ATOM 1499 N N . GLU A 1 187 ? 4.672 1.400 -24.420 1.00 95.62 187 GLU A N 1
ATOM 1500 C CA . GLU A 1 187 ? 5.522 1.746 -25.561 1.00 95.62 187 GLU A CA 1
ATOM 1501 C C . GLU A 1 187 ? 6.641 2.732 -25.161 1.00 95.62 187 GLU A C 1
ATOM 1503 O O . GLU A 1 187 ? 6.364 3.680 -24.414 1.00 95.62 187 GLU A O 1
ATOM 1508 N N . PRO A 1 188 ? 7.874 2.570 -25.679 1.00 96.88 188 PRO A N 1
ATOM 1509 C CA . PRO A 1 188 ? 8.363 1.423 -26.457 1.00 96.88 188 PRO A CA 1
ATOM 1510 C C . PRO A 1 188 ? 8.505 0.172 -25.580 1.00 96.88 188 PRO A C 1
ATOM 1512 O O . PRO A 1 188 ? 9.041 0.250 -24.468 1.00 96.88 188 PRO A O 1
ATOM 1515 N N . VAL A 1 189 ? 8.000 -0.972 -26.047 1.00 96.06 189 VAL A N 1
ATOM 1516 C CA . VAL A 1 189 ? 7.967 -2.216 -25.251 1.00 96.06 189 VAL A CA 1
ATOM 1517 C C . VAL A 1 189 ? 9.376 -2.743 -24.969 1.00 96.06 189 VAL A C 1
ATOM 1519 O O . VAL A 1 189 ? 9.629 -3.283 -23.893 1.00 96.06 189 VAL A O 1
ATOM 1522 N N . GLU A 1 190 ? 10.307 -2.553 -25.901 1.00 95.94 190 GLU A N 1
ATOM 1523 C CA . GLU A 1 190 ? 11.717 -2.927 -25.776 1.00 95.94 190 GLU A CA 1
ATOM 1524 C C . GLU A 1 190 ? 12.430 -2.219 -24.613 1.00 95.94 190 GLU A C 1
ATOM 1526 O O . GLU A 1 190 ? 13.320 -2.799 -23.994 1.00 95.94 190 GLU A O 1
ATOM 1531 N N . ASP A 1 191 ? 11.981 -1.014 -24.253 1.00 96.44 191 ASP A N 1
ATOM 1532 C CA . ASP A 1 191 ? 12.566 -0.202 -23.182 1.00 96.44 191 ASP A CA 1
ATOM 1533 C C . ASP A 1 191 ? 12.041 -0.590 -21.792 1.00 96.44 191 ASP A C 1
ATOM 1535 O O . ASP A 1 191 ? 12.466 -0.026 -20.780 1.00 96.44 191 ASP A O 1
ATOM 1539 N N . TRP A 1 192 ? 11.099 -1.535 -21.711 1.00 95.56 192 TRP A N 1
ATOM 1540 C CA . TRP A 1 192 ? 10.447 -1.897 -20.455 1.00 95.56 192 TRP A CA 1
ATOM 1541 C C . TRP A 1 192 ? 11.450 -2.317 -19.374 1.00 95.56 192 TRP A C 1
ATOM 1543 O O . TRP A 1 192 ? 11.314 -1.896 -18.226 1.00 95.56 192 TRP A O 1
ATOM 1553 N N . ASP A 1 193 ? 12.471 -3.114 -19.717 1.00 95.38 193 ASP A N 1
ATOM 1554 C CA . ASP A 1 193 ? 13.437 -3.579 -18.710 1.00 95.38 193 ASP A CA 1
ATOM 1555 C C . ASP A 1 193 ? 14.289 -2.428 -18.164 1.00 95.38 193 ASP A C 1
ATOM 1557 O O . ASP A 1 193 ? 14.449 -2.303 -16.949 1.00 95.38 193 ASP A O 1
ATOM 1561 N N . ALA A 1 194 ? 14.740 -1.528 -19.043 1.00 96.81 194 ALA A N 1
ATOM 1562 C CA . ALA A 1 194 ? 15.483 -0.336 -18.651 1.00 96.81 194 ALA A CA 1
ATOM 1563 C C . ALA A 1 194 ? 14.632 0.596 -17.772 1.00 96.81 194 ALA A C 1
ATOM 1565 O O . ALA A 1 194 ? 15.113 1.104 -16.760 1.00 96.81 194 ALA A O 1
ATOM 1566 N N . ARG A 1 195 ? 13.342 0.781 -18.092 1.00 96.62 195 ARG A N 1
ATOM 1567 C CA . ARG A 1 195 ? 12.424 1.558 -17.242 1.00 96.62 195 ARG A CA 1
ATOM 1568 C C . ARG A 1 195 ? 12.188 0.892 -15.892 1.00 96.62 195 ARG A C 1
ATOM 1570 O O . ARG A 1 195 ? 12.200 1.580 -14.878 1.00 96.62 195 ARG A O 1
ATOM 1577 N N . ASN A 1 196 ? 12.010 -0.426 -15.849 1.00 95.81 196 ASN A N 1
ATOM 1578 C CA . ASN A 1 196 ? 11.833 -1.150 -14.592 1.00 95.81 196 ASN A CA 1
ATOM 1579 C C . ASN A 1 196 ? 13.090 -1.070 -13.702 1.00 95.81 196 ASN A C 1
ATOM 1581 O O . ASN A 1 196 ? 12.957 -0.855 -12.498 1.00 95.81 196 ASN A O 1
ATOM 1585 N N . LEU A 1 197 ? 14.292 -1.152 -14.291 1.00 96.44 197 LEU A N 1
ATOM 1586 C CA . LEU A 1 197 ? 15.566 -0.900 -13.606 1.00 96.44 197 LEU A CA 1
ATOM 1587 C C . LEU A 1 197 ? 15.665 0.547 -13.098 1.00 96.44 197 LEU A C 1
ATOM 1589 O O . LEU A 1 197 ? 15.988 0.781 -11.939 1.00 96.44 197 LEU A O 1
ATOM 1593 N N . LEU A 1 198 ? 15.309 1.535 -13.919 1.00 97.00 198 LEU A N 1
ATOM 1594 C CA . LEU A 1 198 ? 15.251 2.931 -13.482 1.00 97.00 198 LEU A CA 1
ATOM 1595 C C . LEU A 1 198 ? 14.273 3.119 -12.309 1.00 97.00 198 LEU A C 1
ATOM 1597 O O . LEU A 1 198 ? 14.569 3.842 -11.357 1.00 97.00 198 LEU A O 1
ATOM 1601 N N . TYR A 1 199 ? 13.118 2.455 -12.350 1.00 96.31 199 TYR A N 1
ATOM 1602 C CA . TYR A 1 199 ? 12.106 2.525 -11.300 1.00 96.31 199 TYR A CA 1
ATOM 1603 C C . TYR A 1 199 ? 12.445 1.721 -10.042 1.00 96.31 199 TYR A C 1
ATOM 1605 O O . TYR A 1 199 ? 11.848 1.991 -9.000 1.00 96.31 199 TYR A O 1
ATOM 1613 N N . SER A 1 200 ? 13.410 0.797 -10.068 1.00 94.88 200 SER A N 1
ATOM 1614 C CA . SER A 1 200 ? 13.893 0.138 -8.845 1.00 94.88 200 SER A CA 1
ATOM 1615 C C . SER A 1 200 ? 14.794 1.057 -8.008 1.00 94.88 200 SER A C 1
ATOM 1617 O O . SER A 1 200 ? 14.803 0.959 -6.775 1.00 94.88 200 SER A O 1
ATOM 1619 N N . LEU A 1 201 ? 15.514 1.988 -8.652 1.00 95.12 201 LEU A N 1
ATOM 1620 C CA . LEU A 1 201 ? 16.517 2.841 -8.005 1.00 95.12 201 LEU A CA 1
ATOM 1621 C C . LEU A 1 201 ? 15.995 3.616 -6.784 1.00 95.12 201 LEU A C 1
ATOM 1623 O O . LEU A 1 201 ? 16.675 3.584 -5.756 1.00 95.12 201 LEU A O 1
ATOM 1627 N N . PRO A 1 202 ? 14.817 4.279 -6.804 1.00 92.25 202 PRO A N 1
ATOM 1628 C CA . PRO A 1 202 ? 14.323 5.015 -5.638 1.00 92.25 202 PRO A CA 1
ATOM 1629 C C . PRO A 1 202 ? 14.137 4.128 -4.402 1.00 92.25 202 PRO A C 1
ATOM 1631 O O . PRO A 1 202 ? 14.433 4.552 -3.284 1.00 92.25 202 PRO A O 1
ATOM 1634 N N . PHE A 1 203 ? 13.702 2.880 -4.592 1.00 89.38 203 PHE A N 1
ATOM 1635 C CA . PHE A 1 203 ? 13.500 1.929 -3.501 1.00 89.38 203 PHE A CA 1
ATOM 1636 C C . PHE A 1 203 ? 14.825 1.429 -2.921 1.00 89.38 203 PHE A C 1
ATOM 1638 O O . PHE A 1 203 ? 14.961 1.297 -1.699 1.00 89.38 203 PHE A O 1
ATOM 1645 N N . ASN A 1 204 ? 15.808 1.156 -3.781 1.00 91.75 204 ASN A N 1
ATOM 1646 C CA . ASN A 1 204 ? 17.133 0.703 -3.359 1.00 91.75 204 ASN A CA 1
ATOM 1647 C C . ASN A 1 204 ? 17.921 1.845 -2.699 1.00 91.75 204 ASN A C 1
ATOM 1649 O O . ASN A 1 204 ? 18.541 1.642 -1.655 1.00 91.75 204 ASN A O 1
ATOM 1653 N N . LEU A 1 205 ? 17.810 3.068 -3.225 1.00 92.19 205 LEU A N 1
ATOM 1654 C CA . LEU A 1 205 ? 18.390 4.266 -2.622 1.00 92.19 205 LEU A CA 1
ATOM 1655 C C . LEU A 1 205 ? 17.761 4.566 -1.257 1.00 92.19 205 LEU A C 1
ATOM 1657 O O . LEU A 1 205 ? 18.480 4.800 -0.288 1.00 92.19 205 LEU A O 1
ATOM 1661 N N . GLY A 1 206 ? 16.429 4.496 -1.154 1.00 87.44 206 GLY A N 1
ATOM 1662 C CA . GLY A 1 206 ? 15.726 4.646 0.120 1.00 87.44 206 GLY A CA 1
ATOM 1663 C C . GLY A 1 206 ? 16.189 3.615 1.151 1.00 87.44 206 GLY A C 1
ATOM 1664 O O . GLY A 1 206 ? 16.476 3.964 2.295 1.00 87.44 206 GLY A O 1
ATOM 1665 N N . ASN A 1 207 ? 16.358 2.355 0.742 1.00 88.62 207 ASN A N 1
ATOM 1666 C CA . ASN A 1 207 ? 16.903 1.322 1.620 1.00 88.62 207 ASN A CA 1
ATOM 1667 C C . ASN A 1 207 ? 18.338 1.651 2.075 1.00 88.62 207 ASN A C 1
ATOM 1669 O O . ASN A 1 207 ? 18.603 1.637 3.275 1.00 88.62 207 ASN A O 1
ATOM 1673 N N . ALA A 1 208 ? 19.224 2.033 1.150 1.00 89.75 208 ALA A N 1
ATOM 1674 C CA . ALA A 1 208 ? 20.610 2.404 1.448 1.00 89.75 208 ALA A CA 1
ATOM 1675 C C . ALA A 1 208 ? 20.745 3.617 2.388 1.00 89.75 208 ALA A C 1
ATOM 1677 O O . ALA A 1 208 ? 21.757 3.756 3.081 1.00 89.75 208 ALA A O 1
ATOM 1678 N N . MET A 1 209 ? 19.756 4.516 2.384 1.00 87.00 209 MET A N 1
ATOM 1679 C CA . MET A 1 209 ? 19.735 5.719 3.219 1.00 87.00 209 MET A CA 1
ATOM 1680 C C . MET A 1 209 ? 19.153 5.478 4.612 1.00 87.00 209 MET A C 1
ATOM 1682 O O . MET A 1 209 ? 19.658 6.043 5.582 1.00 87.00 209 MET A O 1
ATOM 1686 N N . TYR A 1 210 ? 18.075 4.698 4.708 1.00 81.12 210 TYR A N 1
ATOM 1687 C CA . TYR A 1 210 ? 17.262 4.625 5.924 1.00 81.12 210 TYR A CA 1
ATOM 1688 C C . TYR A 1 210 ? 17.428 3.328 6.717 1.00 81.12 210 TYR A C 1
ATOM 1690 O O . TYR A 1 210 ? 17.050 3.300 7.887 1.00 81.12 210 TYR A O 1
ATOM 1698 N N . ILE A 1 211 ? 17.994 2.273 6.124 1.00 81.56 211 ILE A N 1
ATOM 1699 C CA . ILE A 1 211 ? 18.208 0.992 6.802 1.00 81.56 211 ILE A CA 1
ATOM 1700 C C . ILE A 1 211 ? 19.668 0.893 7.264 1.00 81.56 211 ILE A C 1
ATOM 1702 O O . ILE A 1 211 ? 20.575 0.890 6.425 1.00 81.56 211 ILE A O 1
ATOM 1706 N N . PRO A 1 212 ? 19.924 0.814 8.586 1.00 84.19 212 PRO A N 1
ATOM 1707 C CA . PRO A 1 212 ? 21.261 0.548 9.103 1.00 84.19 212 PRO A CA 1
ATOM 1708 C C . PRO A 1 212 ? 21.836 -0.733 8.494 1.00 84.19 212 PRO A C 1
ATOM 1710 O O . PRO A 1 212 ? 21.115 -1.713 8.339 1.00 84.19 212 PRO A O 1
ATOM 1713 N N . GLU A 1 213 ? 23.127 -0.713 8.159 1.00 89.06 213 GLU A N 1
ATOM 1714 C CA . GLU A 1 213 ? 23.851 -1.867 7.592 1.00 89.06 213 GLU A CA 1
ATOM 1715 C C . GLU A 1 213 ? 23.335 -2.347 6.221 1.00 89.06 213 GLU A C 1
ATOM 1717 O O . GLU A 1 213 ? 23.653 -3.452 5.790 1.00 89.06 213 GLU A O 1
ATOM 1722 N N . SER A 1 214 ? 22.587 -1.506 5.498 1.00 87.56 214 SER A N 1
ATOM 1723 C CA . SER A 1 214 ? 22.165 -1.803 4.126 1.00 87.56 214 SER A CA 1
ATOM 1724 C C . SER A 1 214 ? 23.354 -2.065 3.192 1.00 87.56 214 SER A C 1
ATOM 1726 O O . SER A 1 214 ? 24.301 -1.277 3.108 1.00 87.56 214 SER A O 1
ATOM 1728 N N . ASP A 1 215 ? 23.247 -3.142 2.421 1.00 90.25 215 ASP A N 1
ATOM 1729 C CA . ASP A 1 215 ? 24.162 -3.553 1.355 1.00 90.25 215 ASP A CA 1
ATOM 1730 C C . ASP A 1 215 ? 23.778 -2.973 -0.023 1.00 90.25 215 ASP A C 1
ATOM 1732 O O . ASP A 1 215 ? 24.465 -3.194 -1.020 1.00 90.25 215 ASP A O 1
ATOM 1736 N N . GLN A 1 216 ? 22.714 -2.166 -0.094 1.00 92.94 216 GLN A N 1
ATOM 1737 C CA . GLN A 1 216 ? 22.129 -1.722 -1.365 1.00 92.94 216 GLN A CA 1
ATOM 1738 C C . GLN A 1 216 ? 22.951 -0.651 -2.093 1.00 92.94 216 GLN A C 1
ATOM 1740 O O . GLN A 1 216 ? 22.676 -0.355 -3.252 1.00 92.94 216 GLN A O 1
ATOM 1745 N N . ARG A 1 217 ? 23.978 -0.067 -1.461 1.00 93.69 217 ARG A N 1
ATOM 1746 C CA . ARG A 1 217 ? 24.817 0.966 -2.101 1.00 93.69 217 ARG A CA 1
ATOM 1747 C C . ARG A 1 217 ? 25.513 0.461 -3.363 1.00 93.69 217 ARG A C 1
ATOM 1749 O O . ARG A 1 217 ? 25.559 1.192 -4.348 1.00 93.69 217 ARG A O 1
ATOM 1756 N N . GLN A 1 218 ? 26.049 -0.758 -3.320 1.00 94.69 218 GLN A N 1
ATOM 1757 C CA . GLN A 1 218 ? 26.751 -1.345 -4.461 1.00 94.69 218 GLN A CA 1
ATOM 1758 C C . GLN A 1 218 ? 25.772 -1.674 -5.594 1.00 94.69 218 GLN A C 1
ATOM 1760 O O . GLN A 1 218 ? 26.039 -1.331 -6.739 1.00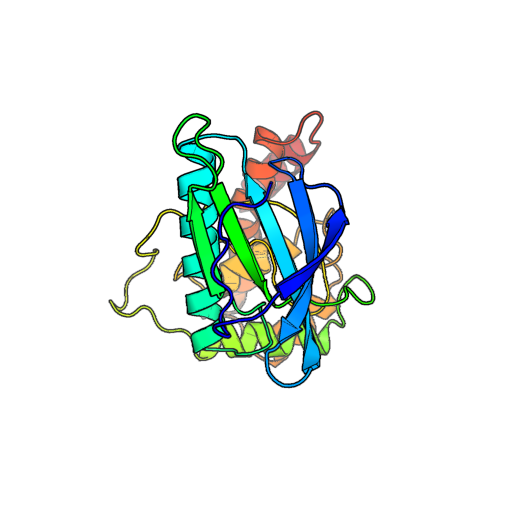 94.69 218 GLN A O 1
ATOM 1765 N N . VAL A 1 219 ? 24.603 -2.228 -5.253 1.00 93.50 219 VAL A N 1
ATOM 1766 C CA . VAL A 1 219 ? 23.522 -2.515 -6.209 1.00 93.50 219 VAL A CA 1
ATOM 1767 C C . VAL A 1 219 ? 23.066 -1.237 -6.916 1.00 93.50 219 VAL A C 1
ATOM 1769 O O . VAL A 1 219 ? 23.017 -1.198 -8.136 1.00 93.50 219 VAL A O 1
ATOM 1772 N N . VAL A 1 220 ? 22.818 -0.153 -6.168 1.00 95.50 220 VAL A N 1
ATOM 1773 C CA . VAL A 1 220 ? 22.450 1.151 -6.752 1.00 95.50 220 VAL A CA 1
ATOM 1774 C C . VAL A 1 220 ? 23.522 1.653 -7.718 1.00 95.50 220 VAL A C 1
ATOM 1776 O O . VAL A 1 220 ? 23.188 2.158 -8.784 1.00 95.50 220 VAL A O 1
ATOM 1779 N N . TYR A 1 221 ? 24.802 1.529 -7.360 1.00 96.44 221 TYR A N 1
ATOM 1780 C CA . TYR A 1 221 ? 25.895 1.939 -8.240 1.00 96.44 221 TYR A CA 1
ATOM 1781 C C . TYR A 1 221 ? 25.908 1.133 -9.547 1.00 96.44 221 TYR A C 1
ATOM 1783 O O . TYR A 1 221 ? 25.992 1.720 -10.621 1.00 96.44 221 TYR A O 1
ATOM 1791 N N . GLU A 1 222 ? 25.792 -0.191 -9.468 1.00 96.19 222 GLU A N 1
ATOM 1792 C CA . GLU A 1 222 ? 25.784 -1.083 -10.635 1.00 96.19 222 GLU A CA 1
ATOM 1793 C C . GLU A 1 222 ? 24.565 -0.852 -11.536 1.00 96.19 222 GLU A C 1
ATOM 1795 O O . GLU A 1 222 ? 24.717 -0.725 -12.753 1.00 96.19 222 GLU A O 1
ATOM 1800 N N . ASP A 1 223 ? 23.379 -0.708 -10.941 1.00 95.50 223 ASP A N 1
ATOM 1801 C CA . ASP A 1 223 ? 22.140 -0.386 -11.650 1.00 95.50 223 ASP A CA 1
ATOM 1802 C C . ASP A 1 223 ? 22.276 0.958 -12.394 1.00 95.50 223 ASP A C 1
ATOM 1804 O O . ASP A 1 223 ? 21.934 1.057 -13.570 1.00 95.50 223 ASP A O 1
ATOM 1808 N N . MET A 1 224 ? 22.849 1.986 -11.750 1.00 96.31 224 MET A N 1
ATOM 1809 C CA . MET A 1 224 ? 23.091 3.297 -12.373 1.00 96.31 224 MET A CA 1
ATOM 1810 C C . MET A 1 224 ? 24.129 3.264 -13.500 1.00 96.31 224 MET A C 1
ATOM 1812 O O . MET A 1 224 ? 24.043 4.082 -14.407 1.00 96.31 224 MET A O 1
ATOM 1816 N N . MET A 1 225 ? 25.117 2.368 -13.435 1.00 97.50 225 MET A N 1
ATOM 1817 C CA . MET A 1 225 ? 26.114 2.190 -14.500 1.00 97.50 225 MET A CA 1
ATOM 1818 C C . MET A 1 225 ? 25.579 1.381 -15.689 1.00 97.50 225 MET A C 1
ATOM 1820 O O . MET A 1 225 ? 26.200 1.391 -16.752 1.00 97.50 225 MET A O 1
ATOM 1824 N N . THR A 1 226 ? 24.481 0.650 -15.491 1.00 96.06 226 THR A N 1
ATOM 1825 C CA . THR A 1 226 ? 23.845 -0.198 -16.508 1.00 96.06 226 THR A CA 1
ATOM 1826 C C . THR A 1 226 ? 22.853 0.579 -17.378 1.00 96.06 226 THR A C 1
ATOM 1828 O O . THR A 1 226 ? 22.690 0.236 -18.549 1.00 96.06 226 THR A O 1
ATOM 1831 N N . LEU A 1 227 ? 22.194 1.597 -16.808 1.00 92.06 227 LEU A N 1
ATOM 1832 C CA . LEU A 1 227 ? 21.296 2.526 -17.510 1.00 92.06 227 LEU A CA 1
ATOM 1833 C C . LEU A 1 227 ? 22.046 3.430 -18.499 1.00 92.06 227 LEU A C 1
ATOM 1835 O O . LEU A 1 227 ? 21.469 3.689 -19.578 1.00 92.06 227 LEU A O 1
#

Secondary structure (DSSP, 8-state):
-------SSTT-EEEEEEEEEE-SSEEEEEEEEE-TTS-EEEEEEEEE-STHHHHHHHHHHHHHHHHHHHHSBTTB--EEEEEES-TTT--EEEEEE-----SSSPPHHHHHHHHHHHHHH---TTSSSB-SS---------BSB--S----B--HHHHHHGGGSTTSTT-SHHHHHHHHHHSPPPSSGGGHHHHHHHHHHHHHHHHHHHSTT--HHHHHHHHHHH-

Organism: NCBI:txid595503

Foldseek 3Di:
DQDDPDDPAPPKAFPDWAFDDDFPFFTKTWTWIQHPVRDIFIKIKTKGQPAPVQVQQQVQQQVQQVLLCVQQNPQEWHWDDKAARDPVRRIIMTITHDDDADDPPEDLLLLLQSLLSSLVRRADPVNDWFDPGAYDADDDDDYSHDHSGRDIDDDSLLVVLCLCDPVDSSVPCSNVVSNCVSPPADPVNVCSVLVSLVSVLVVLVCCVPPPPPRPSPVVNVVSVVVD